Protein AF-A0A1Y2I823-F1 (afdb_monomer_lite)

Sequence (184 aa):
MPPKQPQLGSLAIQAPSLTPKTVHVSPSTCHDISVFKDLMNQYRKLDDTINMRLNRTTAQYRDREREGISGKGDIEEQACAHVWRELVANWSRRKDIVEYCVAVVDQSLDEKRQSLQSAGDDASAQRKAKGILYAEEVKRNQIHNELAVETIIRKRAYEAFRTRCRYFEPPTSDVEARKWWDSV

Organism: Trametes coccinea (strain BRFM310) (NCBI:txid1353009)

Foldseek 3Di:
DDDDDPPPDDPPPPPPPPPPDPDDDDLVCLVPVVNVVVVLVVLLVLLVCLVVQLVVLLVVLVVCVVVVNHDPDDSNQVSLQVSLVVLLVSLVVNVVNLVVSLVSLVVVLVVLVVVLVPDDDPPVVNVVSVVVSVVSVVSSVVSVCVVVVSLVSLVSSVVSSCVSNVPHDHDPVCVSSVVSVVSD

Radius of gyration: 23.6 Å; chains: 1; bounding box: 77×32×65 Å

InterPro domains:
  IPR019171 Intermembrane space protein MIX23 [PF09774] (30-167)
  IPR019171 Intermembrane space protein MIX23 [PTHR31905] (25-171)

pLDDT: mean 85.07, std 13.61, range [40.38, 96.12]

Structure (mmCIF, N/CA/C/O backbone):
data_AF-A0A1Y2I823-F1
#
_entry.id   AF-A0A1Y2I823-F1
#
loop_
_atom_site.group_PDB
_atom_site.id
_atom_site.type_symbol
_atom_site.label_atom_id
_atom_site.label_alt_id
_atom_site.label_comp_id
_atom_site.label_asym_id
_atom_site.label_entity_id
_atom_site.label_seq_id
_atom_site.pdbx_PDB_ins_code
_atom_site.Cartn_x
_atom_site.Cartn_y
_atom_site.Cartn_z
_atom_site.occupancy
_atom_site.B_iso_or_equiv
_atom_site.auth_seq_id
_atom_site.auth_comp_id
_atom_site.auth_asym_id
_atom_site.auth_atom_id
_atom_site.pdbx_PDB_model_num
ATOM 1 N N . MET A 1 1 ? 54.753 13.562 -13.292 1.00 50.88 1 MET A N 1
ATOM 2 C CA . MET A 1 1 ? 53.518 12.939 -12.766 1.00 50.88 1 MET A CA 1
ATOM 3 C C . MET A 1 1 ? 52.425 13.995 -12.780 1.00 50.88 1 MET A C 1
ATOM 5 O O . MET A 1 1 ? 52.683 15.067 -12.247 1.00 50.88 1 MET A O 1
ATOM 9 N N . PRO A 1 2 ? 51.268 13.765 -13.420 1.00 48.72 2 PRO A N 1
ATOM 10 C CA . PRO A 1 2 ? 50.172 14.725 -13.361 1.00 48.72 2 PRO A CA 1
ATOM 11 C C . PRO A 1 2 ? 49.560 14.729 -11.946 1.00 48.72 2 PRO A C 1
ATOM 13 O O . PRO A 1 2 ? 49.496 13.668 -11.315 1.00 48.72 2 PRO A O 1
ATOM 16 N N . PRO A 1 3 ? 49.142 15.891 -11.414 1.00 53.97 3 PRO A N 1
ATOM 17 C CA . PRO A 1 3 ? 48.526 15.967 -10.095 1.00 53.97 3 PRO A CA 1
ATOM 18 C C . PRO A 1 3 ? 47.176 15.242 -10.108 1.00 53.97 3 PRO A C 1
ATOM 20 O O . PRO A 1 3 ? 46.357 15.452 -11.004 1.00 53.97 3 PRO A O 1
ATOM 23 N N . LYS A 1 4 ? 46.947 14.375 -9.112 1.00 61.56 4 LYS A N 1
ATOM 24 C CA . LYS A 1 4 ? 45.650 13.721 -8.889 1.00 61.56 4 LYS A CA 1
ATOM 25 C C . LYS A 1 4 ? 44.599 14.810 -8.675 1.00 61.56 4 LYS A C 1
ATOM 27 O O . LYS A 1 4 ? 44.627 15.493 -7.654 1.00 61.56 4 LYS A O 1
ATOM 32 N N . GLN A 1 5 ? 43.700 14.980 -9.641 1.00 63.12 5 GLN A N 1
ATOM 33 C CA . GLN A 1 5 ? 42.535 15.840 -9.472 1.00 63.12 5 GLN A CA 1
ATOM 34 C C . GLN A 1 5 ? 41.730 15.361 -8.252 1.00 63.12 5 GLN A C 1
ATOM 36 O O . GLN A 1 5 ? 41.577 14.147 -8.070 1.00 63.12 5 GLN A O 1
ATOM 41 N N . PRO A 1 6 ? 41.234 16.275 -7.401 1.00 60.94 6 PRO A N 1
ATOM 42 C CA . PRO A 1 6 ? 40.365 15.893 -6.300 1.00 60.94 6 PRO A CA 1
ATOM 43 C C . PRO A 1 6 ? 39.110 15.232 -6.873 1.00 60.94 6 PRO A C 1
ATOM 45 O O . PRO A 1 6 ? 38.532 15.727 -7.842 1.00 60.94 6 PRO A O 1
ATOM 48 N N . GLN A 1 7 ? 38.691 14.107 -6.288 1.00 57.72 7 GLN A N 1
ATOM 49 C CA . GLN A 1 7 ? 37.405 13.503 -6.620 1.00 57.72 7 GLN A CA 1
ATOM 50 C C . GLN A 1 7 ? 36.291 14.459 -6.182 1.00 57.72 7 GLN A C 1
ATOM 52 O O . GLN A 1 7 ? 35.878 14.480 -5.026 1.00 57.72 7 GLN A O 1
ATOM 57 N N . LEU A 1 8 ? 35.829 15.287 -7.116 1.00 55.78 8 LEU A N 1
ATOM 58 C CA . LEU A 1 8 ? 34.625 16.089 -6.962 1.00 55.78 8 LEU A CA 1
ATOM 59 C C . LEU A 1 8 ? 33.431 15.187 -7.259 1.00 55.78 8 LEU A C 1
ATOM 61 O O . LEU A 1 8 ? 32.969 15.067 -8.389 1.00 55.78 8 LEU A O 1
ATOM 65 N N . GLY A 1 9 ? 32.976 14.510 -6.216 1.00 54.53 9 GLY A N 1
ATOM 66 C CA . GLY A 1 9 ? 31.770 13.705 -6.226 1.00 54.53 9 GLY A CA 1
ATOM 67 C C . GLY A 1 9 ? 31.552 13.151 -4.832 1.00 54.53 9 GLY A C 1
ATOM 68 O O . GLY A 1 9 ? 32.371 12.387 -4.328 1.00 54.53 9 GLY A O 1
ATOM 69 N N . SER A 1 10 ? 30.454 13.531 -4.187 1.00 51.72 10 SER A N 1
ATOM 70 C CA . SER A 1 10 ? 29.940 12.705 -3.107 1.00 51.72 10 SER A CA 1
ATOM 71 C C . SER A 1 10 ? 29.557 11.367 -3.736 1.00 51.72 10 SER A C 1
ATOM 73 O O . SER A 1 10 ? 28.781 11.333 -4.692 1.00 51.72 10 SER A O 1
ATOM 75 N N . LEU A 1 11 ? 30.103 10.259 -3.218 1.00 45.69 11 LEU A N 1
ATOM 76 C CA . LEU A 1 11 ? 29.437 8.958 -3.317 1.00 45.69 11 LEU A CA 1
ATOM 77 C C . LEU A 1 11 ? 27.970 9.249 -3.038 1.00 45.69 11 LEU A C 1
ATOM 79 O O . LEU A 1 11 ? 27.665 9.721 -1.944 1.00 45.69 11 LEU A O 1
ATOM 83 N N . ALA A 1 12 ? 27.095 9.113 -4.032 1.00 41.03 12 ALA A N 1
ATOM 84 C CA . ALA A 1 12 ? 25.700 9.451 -3.845 1.00 41.03 12 ALA A CA 1
ATOM 85 C C . ALA A 1 12 ? 25.176 8.568 -2.707 1.00 41.03 12 ALA A C 1
ATOM 87 O O . ALA A 1 12 ? 24.891 7.385 -2.903 1.00 41.03 12 ALA A O 1
ATOM 88 N N . ILE A 1 13 ? 25.068 9.145 -1.505 1.00 43.34 13 ILE A N 1
ATOM 89 C CA . ILE A 1 13 ? 24.382 8.590 -0.337 1.00 43.34 13 ILE A CA 1
ATOM 90 C C . ILE A 1 13 ? 22.886 8.660 -0.665 1.00 43.34 13 ILE A C 1
ATOM 92 O O . ILE A 1 13 ? 22.111 9.404 -0.081 1.00 43.34 13 ILE A O 1
ATOM 96 N N . GLN A 1 14 ? 22.494 7.973 -1.729 1.00 43.91 14 GLN A N 1
ATOM 97 C CA . GLN A 1 14 ? 21.133 7.867 -2.231 1.00 43.91 14 GLN A CA 1
ATOM 98 C C . GLN A 1 14 ? 20.885 6.455 -2.761 1.00 43.91 14 GLN A C 1
ATOM 100 O O . GLN A 1 14 ? 20.006 6.224 -3.588 1.00 43.91 14 GLN A O 1
ATOM 105 N N . ALA A 1 15 ? 21.625 5.461 -2.277 1.00 40.38 15 ALA A N 1
ATOM 106 C CA . ALA A 1 15 ? 21.03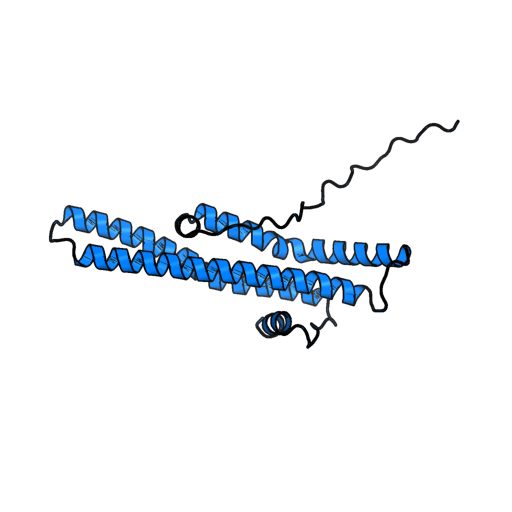8 4.142 -2.159 1.00 40.38 15 ALA A CA 1
ATOM 107 C C . ALA A 1 15 ? 20.171 4.180 -0.893 1.00 40.38 15 ALA A C 1
ATOM 109 O O . ALA A 1 15 ? 20.733 4.240 0.202 1.00 40.38 15 ALA A O 1
ATOM 110 N N . PRO A 1 16 ? 18.824 4.123 -0.976 1.00 48.44 16 PRO A N 1
ATOM 111 C CA . PRO A 1 16 ? 18.134 3.467 0.116 1.00 48.44 16 PRO A CA 1
ATOM 112 C C . PRO A 1 16 ? 18.809 2.101 0.202 1.00 48.44 16 PRO A C 1
ATOM 114 O O . PRO A 1 16 ? 18.895 1.393 -0.804 1.00 48.44 16 PRO A O 1
ATOM 117 N N . SER A 1 17 ? 19.382 1.778 1.357 1.00 44.38 17 SER A N 1
ATOM 118 C CA . SER A 1 17 ? 19.775 0.412 1.670 1.00 44.38 17 SER A CA 1
ATOM 119 C C . SER A 1 17 ? 18.501 -0.427 1.584 1.00 44.38 17 SER A C 1
ATOM 121 O O . SER A 1 17 ? 17.800 -0.602 2.574 1.00 44.38 17 SER A O 1
ATOM 123 N N . LEU A 1 18 ? 18.173 -0.906 0.385 1.00 49.25 18 LEU A N 1
ATOM 124 C CA . LEU A 1 18 ? 17.127 -1.881 0.116 1.00 49.25 18 LEU A CA 1
ATOM 125 C C . LEU A 1 18 ? 17.652 -3.263 0.511 1.00 49.25 18 LEU A C 1
ATOM 127 O O . LEU A 1 18 ? 17.519 -4.215 -0.245 1.00 49.25 18 LEU A O 1
ATOM 131 N N . THR A 1 19 ? 18.294 -3.389 1.675 1.00 46.78 19 THR A N 1
ATOM 132 C CA . THR A 1 19 ? 18.313 -4.693 2.321 1.00 46.78 19 THR A CA 1
ATOM 133 C C . THR A 1 19 ? 16.870 -4.912 2.752 1.00 46.78 19 THR A C 1
ATOM 135 O O . THR A 1 19 ? 16.369 -4.141 3.578 1.00 46.78 19 THR A O 1
ATOM 138 N N . PRO A 1 20 ? 16.138 -5.859 2.136 1.00 56.84 20 PRO A N 1
ATOM 139 C CA . PRO A 1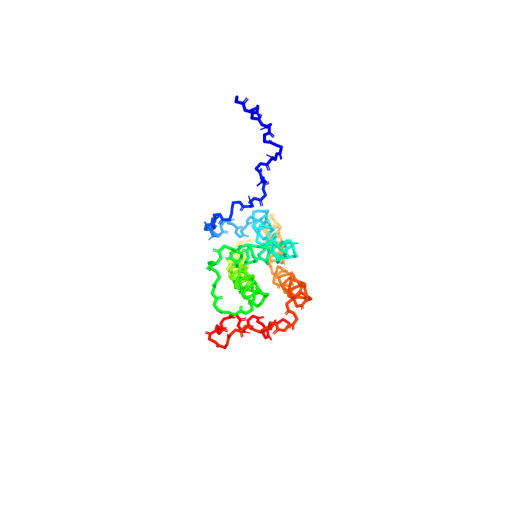 20 ? 14.776 -6.126 2.547 1.00 56.84 20 PRO A CA 1
ATOM 140 C C . PRO A 1 20 ? 14.849 -6.610 3.994 1.00 56.84 20 PRO A C 1
ATOM 142 O O . PRO A 1 20 ? 15.271 -7.729 4.272 1.00 56.84 20 PRO A O 1
ATOM 145 N N . LYS A 1 21 ? 14.511 -5.731 4.938 1.00 63.09 21 LYS A N 1
ATOM 146 C CA . LYS A 1 21 ? 14.344 -6.129 6.328 1.00 63.09 21 LYS A CA 1
ATOM 147 C C . LYS A 1 21 ? 13.026 -6.879 6.390 1.00 63.09 21 LYS A C 1
ATOM 149 O O . LYS A 1 21 ? 11.972 -6.289 6.163 1.00 63.09 21 LYS A O 1
ATOM 154 N N . THR A 1 22 ? 13.088 -8.176 6.660 1.00 69.00 22 THR A N 1
ATOM 155 C CA . THR A 1 22 ? 11.893 -8.946 6.997 1.00 69.00 22 THR A CA 1
ATOM 156 C C . THR A 1 22 ? 11.354 -8.390 8.309 1.00 69.00 22 THR A C 1
ATOM 158 O O . THR A 1 22 ? 11.942 -8.601 9.368 1.00 69.00 22 THR A O 1
ATOM 161 N N . VAL A 1 23 ? 10.278 -7.607 8.234 1.00 74.81 23 VAL A N 1
ATOM 162 C CA . VAL A 1 23 ? 9.586 -7.118 9.426 1.00 74.81 23 VAL A CA 1
ATOM 163 C C . VAL A 1 23 ? 8.623 -8.208 9.872 1.00 74.81 23 VAL A C 1
ATOM 165 O O . VAL A 1 23 ? 7.677 -8.530 9.158 1.00 74.81 23 VAL A O 1
ATOM 168 N N . HIS A 1 24 ? 8.877 -8.784 11.043 1.00 80.94 24 HIS A N 1
ATOM 169 C CA . HIS A 1 24 ? 7.959 -9.728 11.669 1.00 80.94 24 HIS A CA 1
ATOM 170 C C . HIS A 1 24 ? 6.849 -8.947 12.372 1.00 80.94 24 HIS A C 1
ATOM 172 O O . HIS A 1 24 ? 7.116 -8.216 13.325 1.00 80.94 24 HIS A O 1
ATOM 178 N N . VAL A 1 25 ? 5.617 -9.083 11.884 1.00 88.94 25 VAL A N 1
ATOM 179 C CA . VAL A 1 25 ? 4.433 -8.471 12.495 1.00 88.94 25 VAL A CA 1
ATOM 180 C C . VAL A 1 25 ? 3.861 -9.440 13.524 1.00 88.94 25 VAL A C 1
ATOM 182 O O . VAL A 1 25 ? 3.630 -10.608 13.224 1.00 88.94 25 VAL A O 1
ATOM 185 N N . SER A 1 26 ? 3.655 -8.960 14.748 1.00 93.00 26 SER A N 1
ATOM 186 C CA . SER A 1 26 ? 3.054 -9.717 15.849 1.00 93.00 26 SER A CA 1
ATOM 187 C C . SER A 1 26 ? 1.725 -9.078 16.274 1.00 93.00 26 SER A C 1
ATOM 189 O O . SER A 1 26 ? 1.431 -7.946 15.879 1.00 93.00 26 SER A O 1
ATOM 191 N N . PRO A 1 27 ? 0.908 -9.743 17.115 1.00 93.69 27 PRO A N 1
ATOM 192 C CA . PRO A 1 27 ? -0.309 -9.124 17.642 1.00 93.69 27 PRO A CA 1
ATOM 193 C C . PRO A 1 27 ? -0.047 -7.802 18.380 1.00 93.69 27 PRO A C 1
ATOM 195 O O . PRO A 1 27 ? -0.832 -6.861 18.272 1.00 93.69 27 PRO A O 1
ATOM 198 N N . SER A 1 28 ? 1.091 -7.680 19.077 1.00 93.19 28 SER A N 1
ATOM 199 C CA . SER A 1 28 ? 1.459 -6.434 19.759 1.00 93.19 28 SER A CA 1
ATOM 200 C C . SER A 1 28 ? 1.692 -5.278 18.785 1.00 93.19 28 SER A C 1
ATOM 202 O O . SER A 1 28 ? 1.314 -4.152 19.098 1.00 93.19 28 SER A O 1
ATOM 204 N N . THR A 1 29 ? 2.224 -5.548 17.587 1.00 92.69 29 THR A N 1
ATOM 205 C CA . THR A 1 29 ? 2.354 -4.548 16.516 1.00 92.69 29 THR A CA 1
ATOM 206 C C . THR A 1 29 ? 0.996 -3.998 16.082 1.00 92.69 29 THR A C 1
ATOM 208 O O . THR A 1 29 ? 0.879 -2.804 15.843 1.00 92.69 29 THR A O 1
ATOM 211 N N . CYS A 1 30 ? -0.033 -4.842 16.002 1.00 93.88 30 CYS A N 1
ATOM 212 C CA . CYS A 1 30 ? -1.369 -4.423 15.573 1.00 93.88 30 CYS A CA 1
ATOM 213 C C . CYS A 1 30 ? -2.123 -3.640 16.661 1.00 93.88 30 CYS A C 1
ATOM 215 O O . CYS A 1 30 ? -2.935 -2.772 16.352 1.00 93.88 30 CYS A O 1
ATOM 217 N N . HIS A 1 31 ? -1.845 -3.909 17.940 1.00 93.44 31 HIS A N 1
ATOM 218 C CA . HIS A 1 31 ? -2.434 -3.157 19.054 1.00 93.44 31 HIS A CA 1
ATOM 219 C C . HIS A 1 31 ? -1.786 -1.788 19.288 1.00 93.44 31 HIS A C 1
ATOM 221 O O . HIS A 1 31 ? -2.437 -0.889 19.836 1.00 93.44 31 HIS A O 1
ATOM 227 N N . ASP A 1 32 ? -0.528 -1.625 18.876 1.00 94.62 32 ASP A N 1
ATOM 228 C CA . ASP A 1 32 ? 0.173 -0.348 18.879 1.00 94.62 32 ASP A CA 1
ATOM 229 C C . ASP A 1 32 ? -0.030 0.380 17.542 1.00 94.62 32 ASP A C 1
ATOM 231 O O . ASP A 1 32 ? 0.688 0.177 16.562 1.00 94.62 32 ASP A O 1
ATOM 235 N N . ILE A 1 33 ? -1.024 1.271 17.512 1.00 93.12 33 ILE A N 1
ATOM 236 C CA . ILE A 1 33 ? -1.359 2.059 16.316 1.00 93.12 33 ILE A CA 1
ATOM 237 C C . ILE A 1 33 ? -0.174 2.874 15.807 1.00 93.12 33 ILE A C 1
ATOM 239 O O . ILE A 1 33 ? -0.053 3.064 14.597 1.00 93.12 33 ILE A O 1
ATOM 243 N N . SER A 1 34 ? 0.662 3.404 16.699 1.00 94.19 34 SER A N 1
ATOM 244 C CA . SER A 1 34 ? 1.788 4.245 16.295 1.00 94.19 34 SER A CA 1
ATOM 245 C C . SER A 1 34 ? 2.789 3.410 15.507 1.00 94.19 34 SER A C 1
ATOM 247 O O . SER A 1 34 ? 3.147 3.774 14.389 1.00 94.19 34 SER A O 1
ATOM 249 N N . VAL A 1 35 ? 3.135 2.230 16.030 1.00 93.44 35 VAL A N 1
ATOM 250 C CA . VAL A 1 35 ? 4.033 1.288 15.351 1.00 93.44 35 VAL A CA 1
ATOM 251 C C . VAL A 1 35 ? 3.422 0.787 14.041 1.00 93.44 35 VAL A C 1
ATOM 253 O O . VAL A 1 35 ? 4.111 0.754 13.021 1.00 93.44 35 VAL A O 1
ATOM 256 N N . PHE A 1 36 ? 2.131 0.445 14.029 1.00 94.06 36 PHE A N 1
ATOM 257 C CA . PHE A 1 36 ? 1.431 0.045 12.807 1.00 94.06 36 PHE A CA 1
ATOM 258 C C . PHE A 1 36 ? 1.479 1.141 11.731 1.00 94.06 36 PHE A C 1
ATOM 260 O O . PHE A 1 36 ? 1.828 0.870 10.581 1.00 94.06 36 PHE A O 1
ATOM 267 N N . LYS A 1 37 ? 1.190 2.398 12.091 1.00 94.31 37 LYS A N 1
ATOM 268 C CA . LYS A 1 37 ? 1.238 3.532 11.155 1.00 94.31 37 LYS A CA 1
ATOM 269 C C . LYS A 1 37 ? 2.647 3.799 10.646 1.00 94.31 37 LYS A C 1
ATOM 271 O O . LYS A 1 37 ? 2.815 4.049 9.453 1.00 94.31 37 LYS A O 1
ATOM 276 N N . ASP A 1 38 ? 3.653 3.713 11.509 1.00 93.19 38 ASP A N 1
ATOM 277 C CA . ASP A 1 38 ? 5.053 3.854 11.108 1.00 93.19 38 ASP A CA 1
ATOM 278 C C . ASP A 1 38 ? 5.467 2.758 10.127 1.00 93.19 38 ASP A C 1
ATOM 280 O O . ASP A 1 38 ? 6.152 3.036 9.139 1.00 93.19 38 ASP A O 1
ATOM 284 N N . LEU A 1 39 ? 4.999 1.527 10.349 1.00 91.94 39 LEU A N 1
ATOM 285 C CA . LEU A 1 39 ? 5.205 0.421 9.427 1.00 91.94 39 LEU A CA 1
ATOM 286 C C . LEU A 1 39 ? 4.542 0.700 8.072 1.00 91.94 39 LEU A C 1
ATOM 288 O O . LEU A 1 39 ? 5.220 0.646 7.047 1.00 91.94 39 LEU A O 1
ATOM 292 N N . MET A 1 40 ? 3.260 1.077 8.050 1.00 93.56 40 MET A N 1
ATOM 293 C CA . MET A 1 40 ? 2.552 1.415 6.806 1.00 93.56 40 MET A CA 1
ATOM 294 C C . MET A 1 40 ? 3.244 2.557 6.055 1.00 93.56 40 MET A C 1
ATOM 296 O O . MET A 1 40 ? 3.444 2.475 4.844 1.00 93.56 40 MET A O 1
ATOM 300 N N . ASN A 1 41 ? 3.708 3.585 6.768 1.00 92.06 41 ASN A N 1
ATOM 301 C CA . ASN A 1 41 ? 4.472 4.685 6.185 1.00 92.06 41 ASN A CA 1
ATOM 302 C C . ASN A 1 41 ? 5.783 4.216 5.541 1.00 92.06 41 ASN A C 1
A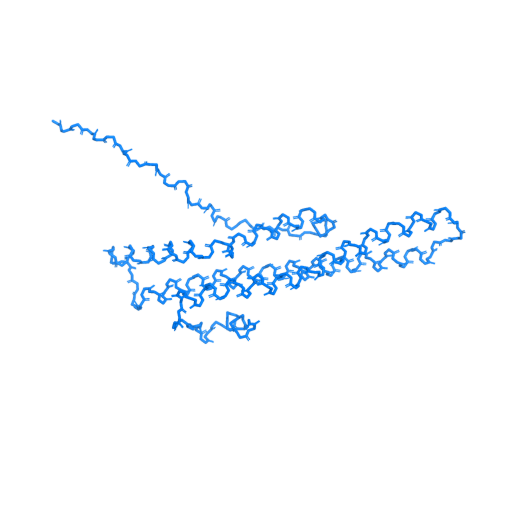TOM 304 O O . ASN A 1 41 ? 6.153 4.722 4.484 1.00 92.06 41 ASN A O 1
ATOM 308 N N . GLN A 1 42 ? 6.483 3.239 6.122 1.00 90.12 42 GLN A N 1
ATOM 309 C CA . GLN A 1 42 ? 7.691 2.675 5.510 1.00 90.12 42 GLN A CA 1
ATOM 310 C C . GLN A 1 42 ? 7.386 1.938 4.203 1.00 90.12 42 GLN A C 1
ATOM 312 O O . GLN A 1 42 ? 8.103 2.150 3.225 1.00 90.12 42 GLN A O 1
ATOM 317 N N . TYR A 1 43 ? 6.314 1.142 4.157 1.00 90.50 43 TYR A N 1
ATOM 318 C CA . TYR A 1 43 ? 5.883 0.459 2.931 1.00 90.50 43 TYR A CA 1
ATOM 319 C C . TYR A 1 43 ? 5.421 1.449 1.847 1.00 90.50 43 TYR A C 1
ATOM 321 O O . TYR A 1 43 ? 5.725 1.265 0.668 1.00 90.50 43 TYR A O 1
ATOM 329 N N . ARG A 1 44 ? 4.751 2.545 2.233 1.00 92.12 44 ARG A N 1
ATOM 330 C CA . ARG A 1 44 ? 4.291 3.605 1.311 1.00 92.12 44 ARG A CA 1
ATOM 331 C C . ARG A 1 44 ? 5.420 4.404 0.667 1.00 92.12 44 ARG A C 1
ATOM 333 O O . ARG A 1 44 ? 5.238 4.905 -0.437 1.00 92.12 44 ARG A O 1
ATOM 340 N N . LYS A 1 45 ? 6.613 4.467 1.276 1.00 89.88 45 LYS A N 1
ATOM 341 C CA . LYS A 1 45 ? 7.767 5.162 0.671 1.00 89.88 45 LYS A CA 1
ATOM 342 C C . LYS A 1 45 ? 8.106 4.637 -0.725 1.00 89.88 45 LYS A C 1
ATOM 344 O O . LYS A 1 45 ? 8.603 5.403 -1.548 1.00 89.88 45 LYS A O 1
ATOM 349 N N . LEU A 1 46 ? 7.865 3.352 -1.002 1.00 87.81 46 LEU A N 1
ATOM 350 C CA . LEU A 1 46 ? 8.087 2.787 -2.337 1.00 87.81 46 LEU A CA 1
ATOM 351 C C . LEU A 1 46 ? 7.116 3.359 -3.377 1.00 87.81 46 LEU A C 1
ATOM 353 O O . LEU A 1 46 ? 7.543 3.650 -4.492 1.00 87.81 46 LEU A O 1
ATOM 357 N N . ASP A 1 47 ? 5.863 3.595 -2.991 1.00 92.19 47 ASP A N 1
ATOM 358 C CA . ASP A 1 47 ? 4.853 4.232 -3.839 1.00 92.19 47 ASP A CA 1
ATOM 359 C C . ASP A 1 47 ? 5.125 5.733 -4.002 1.00 92.19 47 ASP A C 1
ATOM 361 O O . ASP A 1 47 ? 5.145 6.247 -5.119 1.00 92.19 47 ASP A O 1
ATOM 365 N N . ASP A 1 48 ? 5.419 6.441 -2.906 1.00 91.81 48 ASP A N 1
ATOM 366 C CA . ASP A 1 48 ? 5.684 7.888 -2.926 1.00 91.81 48 ASP A CA 1
ATOM 367 C C . ASP A 1 48 ? 6.906 8.246 -3.784 1.00 91.81 48 ASP A C 1
ATOM 369 O O . ASP A 1 48 ? 6.974 9.317 -4.390 1.00 91.81 48 ASP A O 1
ATOM 373 N N . THR A 1 49 ? 7.880 7.335 -3.862 1.00 92.88 49 THR A N 1
ATOM 374 C CA . THR A 1 49 ? 9.105 7.520 -4.648 1.00 92.88 49 THR A CA 1
ATOM 375 C C . THR A 1 49 ? 9.039 6.890 -6.037 1.00 92.88 49 THR A C 1
ATOM 377 O O . THR A 1 49 ? 10.061 6.843 -6.723 1.00 92.88 49 THR A O 1
ATOM 380 N N . ILE A 1 50 ? 7.864 6.454 -6.506 1.00 93.56 50 ILE A N 1
ATOM 381 C CA . ILE A 1 50 ? 7.725 5.707 -7.764 1.00 93.56 50 ILE A CA 1
ATOM 382 C C . ILE A 1 50 ? 8.374 6.401 -8.969 1.00 93.56 50 ILE A C 1
ATOM 384 O O . ILE A 1 50 ? 9.123 5.766 -9.706 1.00 93.56 50 ILE A O 1
ATOM 388 N N . ASN A 1 51 ? 8.182 7.713 -9.139 1.00 93.44 51 ASN A N 1
ATOM 389 C CA . ASN A 1 51 ? 8.770 8.464 -10.255 1.00 93.44 51 ASN A CA 1
ATOM 390 C C . ASN A 1 51 ? 10.304 8.471 -10.202 1.00 93.44 51 ASN A C 1
ATOM 392 O O . ASN A 1 51 ? 10.977 8.248 -11.208 1.00 93.44 51 ASN A O 1
ATOM 396 N N . MET A 1 52 ? 10.865 8.691 -9.010 1.00 92.00 52 MET A N 1
ATOM 397 C CA . MET A 1 52 ? 12.309 8.624 -8.778 1.00 92.00 52 MET A CA 1
ATOM 398 C C . MET A 1 52 ? 12.846 7.220 -9.068 1.00 92.00 52 MET A C 1
ATOM 400 O O . MET A 1 52 ? 13.890 7.082 -9.705 1.00 92.00 52 MET A O 1
ATOM 404 N N . ARG A 1 53 ? 12.126 6.178 -8.632 1.00 91.38 53 ARG A N 1
ATOM 405 C CA . ARG A 1 53 ? 12.512 4.780 -8.856 1.00 91.38 53 ARG A CA 1
ATOM 406 C C . ARG A 1 53 ? 12.463 4.418 -10.333 1.00 91.38 53 ARG A C 1
ATOM 408 O O . ARG A 1 53 ? 13.448 3.893 -10.824 1.00 91.38 53 ARG A O 1
ATOM 415 N N . LEU A 1 54 ? 11.401 4.776 -11.052 1.00 92.25 54 LEU A N 1
ATOM 416 C CA . LEU A 1 54 ? 11.302 4.578 -12.500 1.00 92.25 54 LEU A CA 1
ATOM 417 C C . LEU A 1 54 ? 12.477 5.231 -13.231 1.00 92.25 54 LEU A C 1
ATOM 419 O O . LEU A 1 54 ? 13.190 4.554 -13.963 1.00 92.25 54 LEU A O 1
ATOM 423 N N . ASN A 1 55 ? 12.747 6.512 -12.965 1.00 92.19 55 ASN A N 1
ATOM 424 C CA . ASN A 1 55 ? 13.867 7.222 -13.588 1.00 92.19 55 ASN A CA 1
ATOM 425 C C . ASN A 1 55 ? 15.215 6.554 -13.288 1.00 92.19 55 ASN A C 1
ATOM 427 O O . ASN A 1 55 ? 16.033 6.367 -14.191 1.00 92.19 55 ASN A O 1
ATOM 431 N N . ARG A 1 56 ? 15.434 6.158 -12.031 1.00 91.81 56 ARG A N 1
ATOM 432 C CA . ARG A 1 56 ? 16.655 5.469 -11.608 1.00 91.81 56 ARG A CA 1
ATOM 433 C C . ARG A 1 56 ? 16.798 4.104 -12.271 1.00 91.81 56 ARG A C 1
ATOM 435 O O . ARG A 1 56 ? 17.871 3.796 -12.776 1.00 91.81 56 ARG A O 1
ATOM 442 N N . THR A 1 57 ? 15.752 3.287 -12.258 1.00 91.81 57 THR A N 1
ATOM 443 C CA . THR A 1 57 ? 15.777 1.945 -12.840 1.00 91.81 57 THR A CA 1
ATOM 444 C C . THR A 1 57 ? 16.017 2.034 -14.342 1.00 91.81 57 THR A C 1
ATOM 446 O O . THR A 1 57 ? 16.896 1.347 -14.848 1.00 91.81 57 THR A O 1
ATOM 449 N N . THR A 1 58 ? 15.348 2.943 -15.055 1.00 91.50 58 THR A N 1
ATOM 450 C CA . THR A 1 58 ? 15.616 3.172 -16.481 1.00 91.50 58 THR A CA 1
ATOM 451 C C . THR A 1 58 ? 17.068 3.585 -16.737 1.00 91.50 58 THR A C 1
ATOM 453 O O . THR A 1 58 ? 17.686 3.051 -17.654 1.00 91.50 58 THR A O 1
ATOM 456 N N . ALA A 1 59 ? 17.647 4.481 -15.928 1.00 90.88 59 ALA A N 1
ATOM 457 C CA . ALA A 1 59 ? 19.061 4.845 -16.055 1.00 90.88 59 ALA A CA 1
ATOM 458 C C . ALA A 1 59 ? 19.987 3.633 -15.848 1.00 90.88 59 ALA A C 1
ATOM 460 O O . ALA A 1 59 ? 20.871 3.396 -16.662 1.00 90.88 59 ALA A O 1
ATOM 461 N N . GLN A 1 60 ? 19.718 2.805 -14.834 1.00 90.75 60 GLN A N 1
ATOM 462 C CA . GLN A 1 60 ? 20.497 1.593 -14.562 1.00 90.75 60 GLN A CA 1
ATOM 463 C C . GLN A 1 60 ? 20.463 0.587 -15.718 1.00 90.75 60 GLN A C 1
ATOM 465 O O . GLN A 1 60 ? 21.496 0.006 -16.044 1.00 90.75 60 GLN A O 1
ATOM 470 N N . TYR A 1 61 ? 19.303 0.361 -16.344 1.00 89.19 61 TYR A N 1
ATOM 471 C CA . TYR A 1 61 ? 19.227 -0.537 -17.502 1.00 89.19 61 TYR A CA 1
ATOM 472 C C . TYR A 1 61 ? 19.924 0.052 -18.738 1.00 89.19 61 TYR A C 1
ATOM 474 O O . TYR A 1 61 ? 20.590 -0.689 -19.457 1.00 89.19 61 TYR A O 1
ATOM 482 N N . ARG A 1 62 ? 19.859 1.374 -18.945 1.00 88.38 62 ARG A N 1
ATOM 483 C CA . ARG A 1 62 ? 20.617 2.056 -20.010 1.00 88.38 62 ARG A CA 1
ATOM 484 C C . ARG A 1 62 ? 22.127 1.953 -19.804 1.00 88.38 62 ARG A C 1
ATOM 486 O O . ARG A 1 62 ? 22.858 1.760 -20.766 1.00 88.38 62 ARG A O 1
ATOM 493 N N . ASP A 1 63 ? 22.610 2.062 -18.572 1.00 88.94 63 ASP A N 1
ATOM 494 C CA . ASP A 1 63 ? 24.043 1.924 -18.290 1.00 88.94 63 ASP A CA 1
ATOM 495 C C . ASP A 1 63 ? 24.522 0.485 -18.536 1.00 88.94 63 ASP A C 1
ATOM 497 O O . ASP A 1 63 ? 25.540 0.284 -19.195 1.00 88.94 63 ASP A O 1
ATOM 501 N N . ARG A 1 64 ? 23.729 -0.522 -18.140 1.00 87.44 64 ARG A N 1
ATOM 502 C CA . ARG A 1 64 ? 24.010 -1.937 -18.457 1.00 87.44 64 ARG A CA 1
ATOM 503 C C . ARG A 1 64 ? 24.045 -2.222 -19.957 1.00 87.44 64 ARG A C 1
ATOM 505 O O . ARG A 1 64 ? 24.821 -3.069 -20.394 1.00 87.44 64 ARG A O 1
ATOM 512 N N . GLU A 1 65 ? 23.209 -1.548 -20.745 1.00 86.56 65 GLU A N 1
ATOM 513 C CA . GLU A 1 65 ? 23.261 -1.636 -22.208 1.00 86.56 65 GLU A CA 1
ATOM 514 C C . GLU A 1 65 ? 24.582 -1.100 -22.755 1.00 86.56 65 GLU A C 1
ATOM 516 O O . GLU A 1 65 ? 25.221 -1.780 -23.556 1.00 86.56 65 GLU A O 1
ATOM 521 N N . ARG A 1 66 ? 25.039 0.068 -22.284 1.00 86.81 66 ARG A N 1
ATOM 522 C CA . ARG A 1 66 ? 26.333 0.637 -22.702 1.00 86.81 66 ARG A CA 1
ATOM 523 C C . ARG A 1 66 ? 27.508 -0.276 -22.359 1.00 86.81 66 ARG A C 1
ATOM 525 O O . ARG A 1 66 ? 28.476 -0.325 -23.111 1.00 86.81 66 ARG A O 1
ATOM 532 N N . GLU A 1 67 ? 27.420 -0.992 -21.243 1.00 88.25 67 GLU A N 1
ATOM 533 C CA . GLU A 1 67 ? 28.416 -1.979 -20.812 1.00 88.25 67 GLU A CA 1
ATOM 534 C C . GLU A 1 67 ? 28.326 -3.309 -21.586 1.00 88.25 67 GLU A C 1
ATOM 536 O O . GLU A 1 67 ? 29.168 -4.186 -21.401 1.00 88.25 67 GLU A O 1
ATOM 541 N N . GLY A 1 68 ? 27.324 -3.483 -22.457 1.00 81.75 68 GLY A N 1
ATOM 542 C CA . GLY A 1 68 ? 27.110 -4.715 -23.222 1.00 81.75 68 GLY A CA 1
ATOM 543 C C . GLY A 1 68 ? 26.564 -5.881 -22.389 1.00 81.75 68 GLY A C 1
ATOM 544 O O . GLY A 1 68 ? 26.609 -7.024 -22.835 1.00 81.75 68 GLY A O 1
ATOM 545 N N . ILE A 1 69 ? 26.045 -5.606 -21.187 1.00 77.81 69 ILE A N 1
ATOM 546 C CA . ILE A 1 69 ? 25.521 -6.599 -20.228 1.00 77.81 69 ILE A CA 1
ATOM 547 C C . ILE A 1 69 ? 23.983 -6.732 -20.352 1.00 77.81 69 ILE A C 1
ATOM 549 O O . ILE A 1 69 ? 23.348 -7.521 -19.653 1.00 77.81 69 ILE A O 1
ATOM 553 N N . SER A 1 70 ? 23.350 -5.971 -21.252 1.00 74.12 70 SER A N 1
ATOM 554 C CA . SER A 1 70 ? 21.899 -6.027 -21.473 1.00 74.12 70 SER A CA 1
ATOM 555 C C . SER A 1 70 ? 21.450 -7.328 -22.150 1.00 74.12 70 SER A C 1
ATOM 557 O O . SER A 1 70 ? 22.078 -7.817 -23.088 1.00 74.12 70 SER A O 1
ATOM 559 N N . GLY A 1 71 ? 20.304 -7.858 -21.711 1.00 69.56 71 GLY A N 1
ATOM 560 C CA . GLY A 1 71 ? 19.584 -8.913 -22.426 1.00 69.56 71 GLY A CA 1
ATOM 561 C C . GLY A 1 71 ? 18.933 -8.401 -23.720 1.00 69.56 71 GLY A C 1
ATOM 562 O O . GLY A 1 71 ? 18.877 -7.196 -23.970 1.00 69.56 71 GLY A O 1
ATOM 563 N N . LYS A 1 72 ? 18.416 -9.321 -24.547 1.00 70.88 72 LYS A N 1
ATOM 564 C CA . LYS A 1 72 ? 17.607 -8.974 -25.730 1.00 70.88 72 LYS A CA 1
ATOM 565 C C . LYS A 1 72 ? 16.254 -8.395 -25.292 1.00 70.88 72 LYS A C 1
ATOM 567 O O . LYS A 1 72 ? 15.548 -9.055 -24.536 1.00 70.88 72 LYS A O 1
ATOM 572 N N . GLY A 1 73 ? 15.873 -7.229 -25.815 1.00 73.88 73 GLY A N 1
ATOM 573 C CA . GLY A 1 73 ? 14.551 -6.620 -25.608 1.00 73.88 73 GLY A CA 1
ATOM 574 C C . GLY A 1 73 ? 14.618 -5.107 -25.406 1.00 73.88 73 GLY A C 1
ATOM 575 O O . GLY A 1 73 ? 15.707 -4.556 -25.261 1.00 73.88 73 GLY A O 1
ATOM 576 N N . ASP A 1 74 ? 13.460 -4.445 -25.377 1.00 86.19 74 ASP A N 1
ATOM 577 C CA . ASP A 1 74 ? 13.375 -3.013 -25.081 1.00 86.19 74 ASP A CA 1
ATOM 578 C C . ASP A 1 74 ? 13.765 -2.725 -23.620 1.00 86.19 74 ASP A C 1
ATOM 580 O O . ASP A 1 74 ? 13.360 -3.416 -22.682 1.00 86.19 74 ASP A O 1
ATOM 584 N N . ILE A 1 75 ? 14.588 -1.700 -23.423 1.00 87.31 75 ILE A N 1
ATOM 585 C CA . ILE A 1 75 ? 15.105 -1.296 -22.112 1.00 87.31 75 ILE A CA 1
ATOM 586 C C . ILE A 1 75 ? 14.023 -0.655 -21.268 1.00 87.31 75 ILE A C 1
ATOM 588 O O . ILE A 1 75 ? 13.998 -0.840 -20.047 1.00 87.31 75 ILE A O 1
ATOM 592 N N . GLU A 1 76 ? 13.146 0.119 -21.904 1.00 87.88 76 GLU A N 1
ATOM 593 C CA . GLU A 1 76 ? 12.058 0.771 -21.191 1.00 87.88 76 GLU A CA 1
ATOM 594 C C . GLU A 1 76 ? 11.084 -0.286 -20.668 1.00 87.88 76 GLU A C 1
ATOM 596 O O . GLU A 1 76 ? 10.753 -0.271 -19.481 1.00 87.88 76 GLU A O 1
ATOM 601 N N . GLU A 1 77 ? 10.749 -1.282 -21.489 1.00 89.31 77 GLU A N 1
ATOM 602 C CA . GLU A 1 77 ? 9.964 -2.446 -21.079 1.00 89.31 77 GLU A CA 1
ATOM 603 C C . GLU A 1 77 ? 10.615 -3.244 -19.932 1.00 89.31 77 GLU A C 1
ATOM 605 O O . GLU A 1 77 ? 9.951 -3.533 -18.933 1.00 89.31 77 GLU A O 1
ATOM 610 N N . GLN A 1 78 ? 11.922 -3.533 -19.996 1.00 89.31 78 GLN A N 1
ATOM 611 C CA . GLN A 1 78 ? 12.642 -4.230 -18.916 1.00 89.31 78 GLN A CA 1
ATOM 612 C C . GLN A 1 78 ? 12.640 -3.440 -17.596 1.00 89.31 78 GLN A C 1
ATOM 614 O O . GLN A 1 78 ? 12.443 -4.010 -16.515 1.00 89.31 78 GLN A O 1
ATOM 619 N N . ALA A 1 79 ? 12.834 -2.121 -17.666 1.00 91.50 79 ALA A N 1
ATOM 620 C CA . ALA A 1 79 ? 12.794 -1.250 -16.496 1.00 91.50 79 ALA A CA 1
ATOM 621 C C . ALA A 1 79 ? 11.386 -1.195 -15.882 1.00 91.50 79 ALA A C 1
ATOM 623 O O . ALA A 1 79 ? 11.240 -1.328 -14.664 1.00 91.50 79 ALA A O 1
ATOM 624 N N . CYS A 1 80 ? 10.353 -1.065 -16.718 1.00 93.62 80 CYS A N 1
ATOM 625 C CA . CYS A 1 80 ? 8.954 -1.097 -16.297 1.00 93.62 80 CYS A CA 1
ATOM 626 C C . CYS A 1 80 ? 8.589 -2.440 -15.653 1.00 93.62 80 CYS A C 1
ATOM 628 O O . CYS A 1 80 ? 8.027 -2.449 -14.559 1.00 93.62 80 CYS A O 1
ATOM 630 N N . ALA A 1 81 ? 8.993 -3.565 -16.250 1.00 92.00 81 ALA A N 1
ATOM 631 C CA . ALA A 1 81 ? 8.779 -4.903 -15.699 1.00 92.00 81 ALA A CA 1
ATOM 632 C C . ALA A 1 81 ? 9.441 -5.088 -14.326 1.00 92.00 81 ALA A C 1
ATOM 634 O O . ALA A 1 81 ? 8.886 -5.728 -13.430 1.00 92.00 81 ALA A O 1
ATOM 635 N N . HIS A 1 82 ? 10.642 -4.536 -14.140 1.00 91.31 82 HIS A N 1
ATOM 636 C CA . HIS A 1 82 ? 11.329 -4.577 -12.855 1.00 91.31 82 HIS A CA 1
ATOM 637 C C . HIS A 1 82 ? 10.571 -3.793 -11.781 1.00 91.31 82 HIS A C 1
ATOM 639 O O . HIS A 1 82 ? 10.280 -4.341 -10.720 1.00 91.31 82 HIS A O 1
ATOM 645 N N . VAL A 1 83 ? 10.228 -2.532 -12.058 1.00 92.69 83 VAL A N 1
ATOM 646 C CA . VAL A 1 83 ? 9.507 -1.690 -11.093 1.00 92.69 83 VAL A CA 1
ATOM 647 C C . VAL A 1 83 ? 8.115 -2.251 -10.801 1.00 92.69 83 VAL A C 1
ATOM 649 O O . VAL A 1 83 ? 7.697 -2.243 -9.647 1.00 92.69 83 VAL A O 1
ATOM 652 N N . TRP A 1 84 ? 7.425 -2.797 -11.806 1.00 93.19 84 TRP A N 1
ATOM 653 C CA . TRP A 1 84 ? 6.114 -3.421 -11.631 1.00 93.19 84 TRP A CA 1
ATOM 654 C C . TRP A 1 84 ? 6.151 -4.580 -10.632 1.00 93.19 84 TRP A C 1
ATOM 656 O O . TRP A 1 84 ? 5.356 -4.610 -9.695 1.00 93.19 84 TRP A O 1
ATOM 666 N N . ARG A 1 85 ? 7.122 -5.492 -10.767 1.00 90.94 85 ARG A N 1
ATOM 667 C CA . ARG A 1 85 ? 7.297 -6.603 -9.817 1.00 90.94 85 ARG A CA 1
ATOM 668 C C . ARG A 1 85 ? 7.554 -6.114 -8.395 1.00 90.94 85 ARG A C 1
ATOM 670 O O . ARG A 1 85 ? 7.036 -6.694 -7.446 1.00 90.94 85 ARG A O 1
ATOM 677 N N . GLU A 1 86 ? 8.333 -5.047 -8.234 1.00 90.62 86 GLU A N 1
ATOM 678 C CA . GLU A 1 86 ? 8.586 -4.470 -6.911 1.00 90.62 86 GLU A CA 1
ATOM 679 C C . GLU A 1 86 ? 7.335 -3.835 -6.299 1.00 90.62 86 GLU A C 1
ATOM 681 O O . GLU A 1 86 ? 7.108 -3.995 -5.101 1.00 90.62 86 GLU A O 1
ATOM 686 N N . LEU A 1 87 ? 6.516 -3.147 -7.102 1.00 92.12 87 LEU A N 1
ATOM 687 C CA . LEU A 1 87 ? 5.242 -2.582 -6.651 1.00 92.12 87 LEU A CA 1
ATOM 688 C C . LEU A 1 87 ? 4.281 -3.683 -6.209 1.00 92.12 87 LEU A C 1
ATOM 690 O O . LEU A 1 87 ? 3.792 -3.643 -5.086 1.00 92.12 87 LEU A O 1
ATOM 694 N N . VAL A 1 88 ? 4.081 -4.701 -7.047 1.00 92.25 88 VAL A N 1
ATOM 695 C CA . VAL A 1 88 ? 3.210 -5.844 -6.748 1.00 92.25 88 VAL A CA 1
ATOM 696 C C . VAL A 1 88 ? 3.640 -6.554 -5.466 1.00 92.25 88 VAL A C 1
ATOM 698 O O . VAL A 1 88 ? 2.823 -6.759 -4.570 1.00 92.25 88 VAL A O 1
ATOM 701 N N . ALA A 1 89 ? 4.933 -6.859 -5.329 1.00 89.44 89 ALA A N 1
ATOM 702 C CA . ALA A 1 89 ? 5.455 -7.499 -4.126 1.00 89.44 89 ALA A CA 1
ATOM 703 C C . ALA A 1 89 ? 5.258 -6.628 -2.872 1.00 89.44 89 ALA A C 1
ATOM 705 O O . ALA A 1 89 ? 4.998 -7.152 -1.788 1.00 89.44 89 ALA A O 1
ATOM 706 N N . ASN A 1 90 ? 5.376 -5.303 -3.002 1.00 91.00 90 ASN A N 1
ATOM 707 C CA . ASN A 1 90 ? 5.141 -4.361 -1.910 1.00 91.00 90 ASN A CA 1
ATOM 708 C C . ASN A 1 90 ? 3.658 -4.294 -1.516 1.00 91.00 90 ASN A C 1
ATOM 710 O O . ASN A 1 90 ? 3.337 -4.354 -0.329 1.00 91.00 90 ASN A O 1
ATOM 714 N N . TRP A 1 91 ? 2.763 -4.206 -2.501 1.00 92.56 91 TRP A N 1
ATOM 715 C CA . TRP A 1 91 ? 1.316 -4.153 -2.293 1.00 92.56 91 TRP A CA 1
ATOM 716 C C . TRP A 1 91 ? 0.786 -5.440 -1.670 1.00 92.56 91 TRP A C 1
ATOM 718 O O . TRP A 1 91 ? -0.000 -5.359 -0.730 1.00 92.56 91 TRP A O 1
ATOM 728 N N . SER A 1 92 ? 1.266 -6.611 -2.109 1.00 90.06 92 SER A N 1
ATOM 729 C CA . SER A 1 92 ? 0.894 -7.883 -1.478 1.00 90.06 92 SER A CA 1
ATOM 730 C C . SER A 1 92 ? 1.298 -7.913 -0.011 1.00 90.06 92 SER A C 1
ATOM 732 O O . SER A 1 92 ? 0.449 -8.113 0.849 1.00 90.06 92 SER A O 1
ATOM 734 N N . ARG A 1 93 ? 2.565 -7.609 0.301 1.00 90.44 93 ARG A N 1
ATOM 735 C CA . ARG A 1 93 ? 3.045 -7.603 1.694 1.00 90.44 93 ARG A CA 1
ATOM 736 C C . ARG A 1 93 ? 2.260 -6.635 2.568 1.00 90.44 93 ARG A C 1
ATOM 738 O O . ARG A 1 93 ? 1.938 -6.956 3.705 1.00 90.44 93 ARG A O 1
ATOM 745 N N . ARG A 1 94 ? 1.971 -5.438 2.057 1.00 91.44 94 ARG A N 1
ATOM 746 C CA . ARG A 1 94 ? 1.212 -4.436 2.804 1.00 91.44 94 ARG A CA 1
ATOM 747 C C . ARG A 1 94 ? -0.226 -4.894 3.035 1.00 91.44 94 ARG A C 1
ATOM 749 O O . ARG A 1 94 ? -0.694 -4.798 4.164 1.00 91.44 94 ARG A O 1
ATOM 756 N N . LYS A 1 95 ? -0.885 -5.451 2.015 1.00 92.19 95 LYS A N 1
ATOM 757 C CA . LYS A 1 95 ? -2.222 -6.039 2.138 1.00 92.19 95 LYS A CA 1
ATOM 758 C C . LYS A 1 95 ? -2.253 -7.141 3.199 1.00 92.19 95 LYS A C 1
ATOM 760 O O . LYS A 1 95 ? -3.089 -7.066 4.093 1.00 92.19 95 LYS A O 1
ATOM 765 N N . ASP A 1 96 ? -1.306 -8.078 3.159 1.00 92.12 96 ASP A N 1
ATOM 766 C CA . ASP A 1 96 ? -1.219 -9.177 4.128 1.00 92.12 96 ASP A CA 1
ATOM 767 C C . ASP A 1 96 ? -1.089 -8.651 5.569 1.00 92.12 96 ASP A C 1
ATOM 769 O O . ASP A 1 96 ? -1.738 -9.154 6.486 1.00 92.12 96 ASP A O 1
ATOM 773 N N . ILE A 1 97 ? -0.286 -7.599 5.782 1.00 93.62 97 ILE A N 1
ATOM 774 C CA . ILE A 1 97 ? -0.117 -6.970 7.102 1.00 93.62 97 ILE A CA 1
ATOM 775 C C . ILE A 1 97 ? -1.416 -6.314 7.578 1.00 93.62 97 ILE A C 1
ATOM 777 O O . ILE A 1 97 ? -1.778 -6.453 8.748 1.00 93.62 97 ILE A O 1
ATOM 781 N N . VAL A 1 98 ? -2.107 -5.584 6.699 1.00 94.44 98 VAL A N 1
ATOM 782 C CA . VAL A 1 98 ? -3.366 -4.913 7.049 1.00 94.44 98 VAL A CA 1
ATOM 783 C C . VAL A 1 98 ? -4.442 -5.947 7.375 1.00 94.44 98 VAL A C 1
ATOM 785 O O . VAL A 1 98 ? -5.080 -5.831 8.417 1.00 94.44 98 VAL A O 1
ATOM 788 N N . GLU A 1 99 ? -4.604 -6.983 6.550 1.00 94.75 99 GLU A N 1
ATOM 789 C CA . GLU A 1 99 ? -5.577 -8.061 6.778 1.00 94.75 99 GLU A CA 1
ATOM 790 C C . GLU A 1 99 ? -5.288 -8.827 8.074 1.00 94.75 99 GLU A C 1
ATOM 792 O O . GLU A 1 99 ? -6.199 -9.061 8.871 1.00 94.75 99 GLU A O 1
ATOM 797 N N . TYR A 1 100 ? -4.016 -9.138 8.340 1.00 95.19 100 TYR A N 1
ATOM 798 C CA . TYR A 1 100 ? -3.600 -9.737 9.605 1.00 95.19 100 TYR A CA 1
ATOM 799 C C . TYR A 1 100 ? -3.962 -8.848 10.801 1.00 95.19 100 TYR A C 1
ATOM 801 O O . TYR A 1 100 ? -4.573 -9.316 11.763 1.00 95.19 100 TYR A O 1
ATOM 809 N N . CYS A 1 101 ? -3.629 -7.555 10.749 1.00 95.50 101 CYS A N 1
ATOM 810 C CA . CYS A 1 101 ? -3.922 -6.656 11.857 1.00 95.50 101 CYS A CA 1
ATOM 811 C C . CYS A 1 101 ? -5.417 -6.409 12.054 1.00 95.50 101 CYS A C 1
ATOM 813 O O . CYS A 1 101 ? -5.838 -6.304 13.205 1.00 95.50 101 CYS A O 1
ATOM 815 N N . VAL A 1 102 ? -6.212 -6.374 10.980 1.00 96.12 102 VAL A N 1
ATOM 816 C CA . VAL A 1 102 ? -7.681 -6.357 11.048 1.00 96.12 102 VAL A CA 1
ATOM 817 C C . VAL A 1 102 ? -8.193 -7.576 11.817 1.00 96.12 102 VAL A C 1
ATOM 819 O O . VAL A 1 102 ? -8.957 -7.411 12.766 1.00 96.12 102 VAL A O 1
ATOM 822 N N . ALA A 1 103 ? -7.729 -8.782 11.475 1.00 95.88 103 ALA A N 1
ATOM 823 C CA . ALA A 1 103 ? -8.147 -10.004 12.160 1.00 95.88 103 ALA A CA 1
ATOM 824 C C . ALA A 1 103 ? -7.780 -9.991 13.656 1.00 95.88 103 ALA A C 1
ATOM 826 O O . ALA A 1 103 ? -8.608 -10.334 14.499 1.00 95.88 103 ALA A O 1
ATOM 827 N N . VAL A 1 104 ? -6.568 -9.535 13.998 1.00 95.56 104 VAL A N 1
ATOM 828 C CA . VAL A 1 104 ? -6.101 -9.438 15.393 1.00 95.56 104 VAL A CA 1
ATOM 829 C C . VAL A 1 104 ? -6.958 -8.476 16.217 1.00 95.56 104 VAL A C 1
ATOM 831 O O . VAL A 1 104 ? -7.351 -8.805 17.339 1.00 95.56 104 VAL A O 1
ATOM 834 N N . VAL A 1 105 ? -7.242 -7.274 15.702 1.00 95.06 105 VAL A N 1
ATOM 835 C CA . VAL A 1 105 ? -8.029 -6.294 16.469 1.00 95.06 105 VAL A CA 1
ATOM 836 C C . VAL A 1 105 ? -9.504 -6.661 16.551 1.00 95.06 105 VAL A C 1
ATOM 838 O O . VAL A 1 105 ? -10.120 -6.371 17.574 1.00 95.06 105 VAL A O 1
ATOM 841 N N . ASP A 1 106 ? -10.049 -7.336 15.537 1.00 95.44 106 ASP A N 1
ATOM 842 C CA . ASP A 1 106 ? -11.417 -7.857 15.563 1.00 95.44 106 ASP A CA 1
ATOM 843 C C . ASP A 1 106 ? -11.555 -8.938 16.642 1.00 95.44 106 ASP A C 1
ATOM 845 O O . ASP A 1 106 ? -12.397 -8.807 17.532 1.00 95.44 106 ASP A O 1
ATOM 849 N N . GLN A 1 107 ? -10.650 -9.924 16.653 1.00 94.81 107 GLN A N 1
ATOM 850 C CA . GLN A 1 107 ? -10.627 -10.965 17.682 1.00 94.81 107 GLN A CA 1
ATOM 851 C C . GLN A 1 107 ? -10.486 -10.369 19.092 1.00 94.81 107 GLN A C 1
ATOM 853 O O . GLN A 1 107 ? -11.250 -10.708 19.995 1.00 94.81 107 GLN A O 1
ATOM 858 N N . SER A 1 108 ? -9.542 -9.444 19.287 1.00 92.06 108 SER A N 1
ATOM 859 C CA . SER A 1 108 ? -9.309 -8.827 20.599 1.00 92.06 108 SER A CA 1
ATOM 860 C C . SER A 1 108 ? -10.523 -8.054 21.116 1.00 92.06 108 SER A C 1
ATOM 862 O O . SER A 1 108 ? -10.792 -8.016 22.320 1.00 92.06 108 SER A O 1
ATOM 864 N N . LEU A 1 109 ? -11.257 -7.406 20.213 1.00 92.44 109 LEU A N 1
ATOM 865 C CA . LEU A 1 109 ? -12.430 -6.626 20.565 1.00 92.44 109 LEU A CA 1
ATOM 866 C C . LEU A 1 109 ? -13.620 -7.530 20.915 1.00 92.44 109 LEU A C 1
ATOM 868 O O . LEU A 1 109 ? -14.332 -7.240 21.880 1.00 92.44 109 LEU A O 1
ATOM 872 N N . ASP A 1 110 ? -13.788 -8.649 20.212 1.00 92.62 110 ASP A N 1
ATOM 873 C CA . ASP A 1 110 ? -14.817 -9.644 20.517 1.00 92.62 110 ASP A CA 1
ATOM 874 C C . ASP A 1 110 ? -14.565 -10.350 21.858 1.00 92.62 110 ASP A C 1
ATOM 876 O O . ASP A 1 110 ? -15.479 -10.447 22.681 1.00 92.62 110 ASP A O 1
ATOM 880 N N . GLU A 1 111 ? -13.320 -10.736 22.152 1.00 90.94 111 GLU A N 1
ATOM 881 C CA . GLU A 1 111 ? -12.927 -11.315 23.448 1.00 90.94 111 GLU A CA 1
ATOM 882 C C . GLU A 1 111 ? -13.210 -10.353 24.618 1.00 90.94 111 GLU A C 1
ATOM 884 O O . GLU A 1 111 ? -13.746 -10.745 25.663 1.00 90.94 111 GLU A O 1
ATOM 889 N N . LYS A 1 112 ? -12.907 -9.058 24.441 1.00 88.31 112 LYS A N 1
ATOM 890 C CA . LYS A 1 112 ? -13.191 -8.020 25.447 1.00 88.31 112 LYS A CA 1
ATOM 891 C C . LYS A 1 112 ? -14.689 -7.778 25.609 1.00 88.31 112 LYS A C 1
ATOM 893 O O . LYS A 1 112 ? -15.147 -7.596 26.737 1.00 88.31 112 LYS A O 1
ATOM 898 N N . ARG A 1 113 ? -15.467 -7.790 24.520 1.00 88.62 113 ARG A N 1
ATOM 899 C CA . ARG A 1 113 ? -16.934 -7.673 24.578 1.00 88.62 113 ARG A CA 1
ATOM 900 C C . ARG A 1 113 ? -17.550 -8.831 25.364 1.00 88.62 113 ARG A C 1
ATOM 902 O O . ARG A 1 113 ? -18.370 -8.576 26.243 1.00 88.62 113 ARG A O 1
ATOM 909 N N . GLN A 1 114 ? -17.119 -10.066 25.111 1.00 87.69 114 GLN A N 1
ATOM 910 C CA . GLN A 1 114 ? -17.592 -11.253 25.835 1.00 87.69 114 GLN A CA 1
ATOM 911 C C . GLN A 1 114 ? -17.230 -11.194 27.326 1.00 87.69 114 GLN A C 1
ATOM 913 O O . GLN A 1 114 ? -18.099 -11.363 28.180 1.00 87.69 114 GLN A O 1
ATOM 918 N N . SER A 1 115 ? -15.980 -10.845 27.646 1.00 83.94 115 SER A N 1
ATOM 919 C CA . SER A 1 115 ? -15.504 -10.723 29.034 1.00 83.94 115 SER A CA 1
ATOM 920 C C . SER A 1 115 ? -16.302 -9.695 29.847 1.00 83.94 115 SER A C 1
ATOM 922 O O . SER A 1 115 ? -16.525 -9.867 31.047 1.00 83.94 115 SER A O 1
ATOM 924 N N . LEU A 1 116 ? -16.760 -8.623 29.197 1.00 80.19 116 LEU A N 1
ATOM 925 C CA . LEU A 1 116 ? -17.541 -7.570 29.841 1.00 80.19 116 LEU A CA 1
ATOM 926 C C . LEU A 1 116 ? -19.022 -7.902 29.993 1.00 80.19 116 LEU A C 1
ATOM 928 O O . LEU A 1 116 ? -19.637 -7.411 30.932 1.00 80.19 116 LEU A O 1
ATOM 932 N N . GLN A 1 117 ? -19.581 -8.751 29.132 1.00 77.44 117 GLN A N 1
ATOM 933 C CA . GLN A 1 117 ? -20.928 -9.297 29.327 1.00 77.44 117 GLN A CA 1
ATOM 934 C C . GLN A 1 117 ? -20.979 -10.270 30.515 1.00 77.44 117 GLN A C 1
ATOM 936 O O . GLN A 1 117 ? -22.014 -10.387 31.162 1.00 77.44 117 GLN A O 1
ATOM 941 N N . SER A 1 118 ? -19.859 -10.930 30.833 1.00 74.25 118 SER A N 1
ATOM 942 C CA . SER A 1 118 ? -19.729 -11.802 32.009 1.00 74.25 118 SER A CA 1
ATOM 943 C C . SER A 1 118 ? -19.342 -11.080 33.308 1.00 74.25 118 SER A C 1
ATOM 945 O O . SER A 1 118 ? -19.393 -11.684 34.378 1.00 74.25 118 SER A O 1
ATOM 947 N N . ALA A 1 119 ? -18.934 -9.808 33.242 1.00 65.31 119 ALA A N 1
ATOM 948 C CA . ALA A 1 119 ? -18.557 -9.025 34.416 1.00 65.31 119 ALA A CA 1
ATOM 949 C C . ALA A 1 119 ? -19.812 -8.403 35.054 1.00 65.31 119 ALA A C 1
ATOM 951 O O . ALA A 1 119 ? -20.575 -7.728 34.373 1.00 65.31 119 ALA A O 1
ATOM 952 N N . GLY A 1 120 ? -20.031 -8.661 36.348 1.00 69.44 120 GLY A N 1
ATOM 953 C CA . GLY A 1 120 ? -21.255 -8.312 37.084 1.00 69.44 120 GLY A CA 1
ATOM 954 C C . GLY A 1 120 ? -21.592 -6.813 37.216 1.00 69.44 120 GLY A C 1
ATOM 955 O O . GLY A 1 120 ? -21.100 -5.947 36.496 1.00 69.44 120 GLY A O 1
ATOM 956 N N . ASP A 1 121 ? -22.465 -6.493 38.172 1.00 72.88 121 ASP A N 1
ATOM 957 C CA . ASP A 1 121 ? -23.287 -5.270 38.148 1.00 72.88 121 ASP A CA 1
ATOM 958 C C . ASP A 1 121 ? -22.666 -4.004 38.792 1.00 72.88 121 ASP A C 1
ATOM 960 O O . ASP A 1 121 ? -23.372 -3.066 39.161 1.00 72.88 121 ASP A O 1
ATOM 964 N N . ASP A 1 122 ? -21.337 -3.936 38.947 1.00 81.50 122 ASP A N 1
ATOM 965 C CA . ASP A 1 122 ? -20.686 -2.730 39.489 1.00 81.50 122 ASP A CA 1
ATOM 966 C C . ASP A 1 122 ? -20.654 -1.594 38.448 1.00 81.50 122 ASP A C 1
ATOM 968 O O . ASP A 1 122 ? -19.869 -1.593 37.495 1.00 81.50 122 ASP A O 1
ATOM 972 N N . ALA A 1 123 ? -21.475 -0.566 38.673 1.00 81.56 123 ALA A N 1
ATOM 973 C CA . ALA A 1 123 ? -21.606 0.608 37.812 1.00 81.56 123 ALA A CA 1
ATOM 974 C C . ALA A 1 123 ? -20.303 1.419 37.628 1.00 81.56 123 ALA A C 1
ATOM 976 O O . ALA A 1 123 ? -20.151 2.142 36.633 1.00 81.56 123 ALA A O 1
ATOM 977 N N . SER A 1 124 ? -19.356 1.358 38.573 1.00 82.88 124 SER A N 1
ATOM 978 C CA . SER A 1 124 ? -18.044 2.004 38.423 1.00 82.88 124 SER A CA 1
ATOM 979 C C . SER A 1 124 ? -17.147 1.206 37.472 1.00 82.88 124 SER A C 1
ATOM 981 O O . SER A 1 124 ? -16.613 1.755 36.499 1.00 82.88 124 SER A O 1
ATOM 983 N N . ALA A 1 125 ? -17.063 -0.111 37.684 1.00 81.25 125 ALA A N 1
ATOM 984 C CA . ALA A 1 125 ? -16.334 -1.028 36.816 1.00 81.25 125 ALA A CA 1
ATOM 985 C C . ALA A 1 125 ? -16.890 -1.037 35.381 1.00 81.25 125 ALA A C 1
ATOM 987 O O . ALA A 1 125 ? -16.115 -0.950 34.425 1.00 81.25 125 ALA A O 1
ATOM 988 N N . GLN A 1 126 ? -18.217 -1.029 35.214 1.00 81.25 126 GLN A N 1
ATOM 989 C CA . GLN A 1 126 ? -18.874 -0.978 33.903 1.00 81.25 126 GLN A CA 1
ATOM 990 C C . GLN A 1 126 ? -18.530 0.294 33.114 1.00 81.25 126 GLN A C 1
ATOM 992 O O . GLN A 1 126 ? -18.320 0.238 31.900 1.00 81.25 126 GLN A O 1
ATOM 997 N N . ARG A 1 127 ? -18.434 1.458 33.772 1.00 85.12 127 ARG A N 1
ATOM 998 C CA . ARG A 1 127 ? -18.036 2.709 33.100 1.00 85.12 127 ARG A CA 1
ATOM 999 C C . ARG A 1 127 ? -16.594 2.653 32.603 1.00 85.12 127 ARG A C 1
ATOM 1001 O O . ARG A 1 127 ? -16.334 3.008 31.453 1.00 85.12 127 ARG A O 1
ATOM 1008 N N . LYS A 1 128 ? -15.668 2.161 33.432 1.00 85.25 128 LYS A N 1
ATOM 1009 C CA . LYS A 1 128 ? -14.261 1.982 33.041 1.00 85.25 128 LYS A CA 1
ATOM 1010 C C . LYS A 1 128 ? -14.125 0.990 31.881 1.00 85.25 128 LYS A C 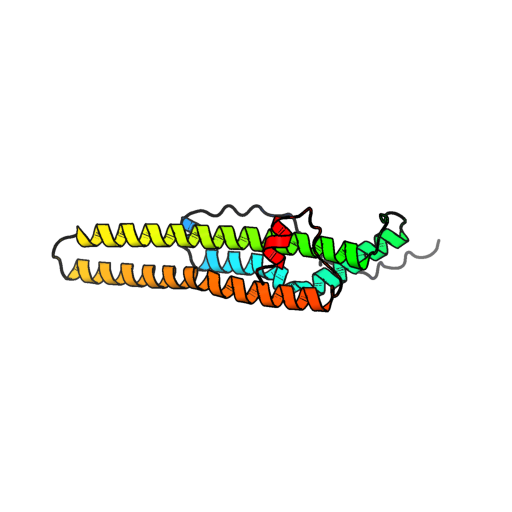1
ATOM 1012 O O . LYS A 1 128 ? -13.414 1.265 30.917 1.00 85.25 128 LYS A O 1
ATOM 1017 N N . ALA A 1 129 ? -14.853 -0.119 31.950 1.00 83.44 129 ALA A N 1
ATOM 1018 C CA . ALA A 1 129 ? -14.926 -1.130 30.904 1.00 83.44 129 ALA A CA 1
ATOM 1019 C C . ALA A 1 129 ? -15.411 -0.569 29.559 1.00 83.44 129 ALA A C 1
ATOM 1021 O O . ALA A 1 129 ? -14.766 -0.782 28.533 1.00 83.44 129 ALA A O 1
ATOM 1022 N N . LYS A 1 130 ? -16.501 0.208 29.563 1.00 85.19 130 LYS A N 1
ATOM 1023 C CA . LYS A 1 130 ? -17.014 0.883 28.359 1.00 85.19 130 LYS A CA 1
ATOM 1024 C C . LYS A 1 130 ? -15.993 1.849 27.755 1.00 85.19 130 LYS A C 1
ATOM 1026 O O . LYS A 1 130 ? -15.849 1.883 26.538 1.00 85.19 130 LYS A O 1
ATOM 1031 N N . GLY A 1 131 ? -15.253 2.590 28.583 1.00 87.81 131 GLY A N 1
ATOM 1032 C CA . GLY A 1 131 ? -14.183 3.476 28.109 1.00 87.81 131 GLY A CA 1
ATOM 1033 C C . GLY A 1 131 ? -13.054 2.723 27.398 1.00 87.81 131 GLY A C 1
ATOM 1034 O O . GLY A 1 131 ? -12.593 3.153 26.342 1.00 87.81 131 GLY A O 1
ATOM 1035 N N . ILE A 1 132 ? -12.650 1.568 27.937 1.00 86.94 132 ILE A N 1
ATOM 1036 C CA . ILE A 1 132 ? -11.646 0.697 27.307 1.00 86.94 132 ILE A CA 1
ATOM 1037 C C . ILE A 1 132 ? -12.174 0.132 25.981 1.00 86.94 132 ILE A C 1
ATOM 1039 O O . ILE A 1 132 ? -11.452 0.167 24.988 1.00 86.94 132 ILE A O 1
ATOM 1043 N N . LEU A 1 133 ? -13.427 -0.337 25.936 1.00 89.25 133 LEU A N 1
ATOM 1044 C CA . LEU A 1 133 ? -14.042 -0.823 24.695 1.00 89.25 133 LEU A CA 1
ATOM 1045 C C . LEU A 1 133 ? -14.090 0.252 23.614 1.00 89.25 133 LEU A C 1
ATOM 1047 O O . LEU A 1 133 ? -13.715 -0.020 22.479 1.00 89.25 133 LEU A O 1
ATOM 1051 N N . TYR A 1 134 ? -14.506 1.468 23.968 1.00 91.12 134 TYR A N 1
ATOM 1052 C CA . TYR A 1 134 ? -14.550 2.578 23.023 1.00 91.12 134 TYR A CA 1
ATOM 1053 C C . TYR A 1 134 ? -13.159 2.888 22.459 1.00 91.12 134 TYR A C 1
ATOM 1055 O O . TYR A 1 134 ? -13.002 3.072 21.254 1.00 91.12 134 TYR A O 1
ATOM 1063 N N . ALA A 1 135 ? -12.131 2.897 23.315 1.00 90.88 135 ALA A N 1
ATOM 1064 C CA . ALA A 1 135 ? -10.760 3.093 22.865 1.00 90.88 135 ALA A CA 1
ATOM 1065 C C . ALA A 1 135 ? -10.335 2.010 21.860 1.00 90.88 135 ALA A C 1
ATOM 1067 O O . ALA A 1 135 ? -9.789 2.353 20.816 1.00 90.88 135 ALA A O 1
ATOM 1068 N N . GLU A 1 136 ? -10.618 0.732 22.134 1.00 90.75 136 GLU A N 1
ATOM 1069 C CA . GLU A 1 136 ? -10.325 -0.379 21.214 1.00 90.75 136 GLU A CA 1
ATOM 1070 C C . GLU A 1 136 ? -11.129 -0.304 19.909 1.00 90.75 136 GLU A C 1
ATOM 1072 O O . GLU A 1 136 ? -10.584 -0.567 18.841 1.00 90.75 136 GLU A O 1
ATOM 1077 N N . GLU A 1 137 ? -12.388 0.126 19.955 1.00 92.94 137 GLU A N 1
ATOM 1078 C CA . GLU A 1 137 ? -13.224 0.302 18.764 1.00 92.94 137 GLU A CA 1
ATOM 1079 C C . GLU A 1 137 ? -12.696 1.418 17.858 1.00 92.94 137 GLU A C 1
ATOM 1081 O O . GLU A 1 137 ? -12.636 1.267 16.637 1.00 92.94 137 GLU A O 1
ATOM 1086 N N . VAL A 1 138 ? -12.200 2.510 18.447 1.00 94.00 138 VAL A N 1
ATOM 1087 C CA . VAL A 1 138 ? -11.482 3.547 17.699 1.00 94.00 138 VAL A CA 1
ATOM 1088 C C . VAL A 1 138 ? -10.225 2.971 17.041 1.00 94.00 138 VAL A C 1
ATOM 1090 O O . VAL A 1 138 ? -9.948 3.307 15.888 1.00 94.00 138 VAL A O 1
ATOM 1093 N N . LYS A 1 139 ? -9.477 2.090 17.724 1.00 92.81 139 LYS A N 1
ATOM 1094 C CA . LYS A 1 139 ? -8.300 1.441 17.121 1.00 92.81 139 LYS A CA 1
ATOM 1095 C C . LYS A 1 139 ? -8.681 0.556 15.945 1.00 92.81 139 LYS A C 1
ATOM 1097 O O . LYS A 1 139 ? -8.093 0.687 14.874 1.00 92.81 139 LYS A O 1
ATOM 1102 N N . ARG A 1 140 ? -9.697 -0.286 16.136 1.00 94.44 140 ARG A N 1
ATOM 1103 C CA . ARG A 1 140 ? -10.267 -1.143 15.097 1.00 94.44 140 ARG A CA 1
ATOM 1104 C C . ARG A 1 140 ? -10.623 -0.320 13.867 1.00 94.44 140 ARG A C 1
ATOM 1106 O O . ARG A 1 140 ? -10.142 -0.611 12.779 1.00 94.44 140 ARG A O 1
ATOM 1113 N N . ASN A 1 141 ? -11.391 0.749 14.047 1.00 95.31 141 ASN A N 1
ATOM 1114 C CA . ASN A 1 141 ? -11.814 1.602 12.941 1.00 95.31 141 ASN A CA 1
ATOM 1115 C C . ASN A 1 141 ? -10.619 2.227 12.207 1.00 95.31 141 ASN A C 1
ATOM 1117 O O . ASN A 1 141 ? -10.625 2.294 10.982 1.00 95.31 141 ASN A O 1
ATOM 1121 N N . GLN A 1 142 ? -9.567 2.640 12.922 1.00 95.12 142 GLN A N 1
ATOM 1122 C CA . GLN A 1 142 ? -8.355 3.165 12.283 1.00 95.12 142 GLN A CA 1
ATOM 1123 C C . GLN A 1 142 ? -7.643 2.127 11.409 1.00 95.12 142 GLN A C 1
ATOM 1125 O O . GLN A 1 142 ? -7.192 2.480 10.323 1.00 95.12 142 GLN A O 1
ATOM 1130 N N . ILE A 1 143 ? -7.556 0.872 11.854 1.00 95.44 143 ILE A N 1
ATOM 1131 C CA . ILE A 1 143 ? -6.921 -0.204 11.079 1.00 95.44 143 ILE A CA 1
ATOM 1132 C C . ILE A 1 143 ? -7.820 -0.641 9.917 1.00 95.44 143 ILE A C 1
ATOM 1134 O O . ILE A 1 143 ? -7.330 -0.836 8.815 1.00 95.44 143 ILE A O 1
ATOM 1138 N N . HIS A 1 144 ? -9.139 -0.716 10.104 1.00 95.56 144 HIS A N 1
ATOM 1139 C CA . HIS A 1 144 ? -10.077 -1.010 9.010 1.00 95.56 144 HIS A CA 1
ATOM 1140 C C . HIS A 1 144 ? -10.037 0.057 7.915 1.00 95.56 144 HIS A C 1
ATOM 1142 O O . HIS A 1 144 ? -10.030 -0.268 6.729 1.00 95.56 144 HIS A O 1
ATOM 1148 N N . ASN A 1 145 ? -9.937 1.333 8.298 1.00 96.12 145 ASN A N 1
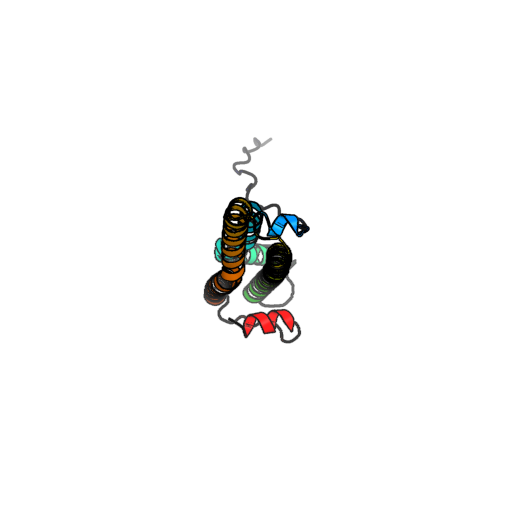ATOM 1149 C CA . ASN A 1 145 ? -9.788 2.431 7.345 1.00 96.12 145 ASN A CA 1
ATOM 1150 C C . ASN A 1 145 ? -8.514 2.303 6.495 1.00 96.12 145 ASN A C 1
ATOM 1152 O O . ASN A 1 145 ? -8.474 2.829 5.382 1.00 96.12 145 ASN A O 1
ATOM 1156 N N . GLU A 1 146 ? -7.495 1.583 6.972 1.00 95.44 146 GLU A N 1
ATOM 1157 C CA . GLU A 1 146 ? -6.270 1.339 6.214 1.00 95.44 146 GLU A CA 1
ATOM 1158 C C . GLU A 1 146 ? -6.531 0.547 4.925 1.00 95.44 146 GLU A C 1
ATOM 1160 O O . GLU A 1 146 ? -5.862 0.795 3.931 1.00 95.44 146 GLU A O 1
ATOM 1165 N N . LEU A 1 147 ? -7.555 -0.315 4.869 1.00 93.62 147 LEU A N 1
ATOM 1166 C CA . LEU A 1 147 ? -7.939 -1.019 3.633 1.00 93.62 147 LEU A CA 1
ATOM 1167 C C . LEU A 1 147 ? -8.381 -0.046 2.524 1.00 93.62 147 LEU A C 1
ATOM 1169 O O . LEU A 1 147 ? -8.071 -0.227 1.340 1.00 93.62 147 LEU A O 1
ATOM 1173 N N . ALA A 1 148 ? -9.097 1.015 2.905 1.00 94.56 148 ALA A N 1
ATOM 1174 C CA . ALA A 1 148 ? -9.509 2.061 1.975 1.00 94.56 148 ALA A CA 1
ATOM 1175 C C . ALA A 1 148 ? -8.313 2.928 1.557 1.00 94.56 148 ALA A C 1
ATOM 1177 O O . ALA A 1 148 ? -8.140 3.210 0.369 1.00 94.56 148 ALA A O 1
ATOM 1178 N N . VAL A 1 149 ? -7.459 3.305 2.516 1.00 94.69 149 VAL A N 1
ATOM 1179 C CA . VAL A 1 149 ? -6.220 4.049 2.241 1.00 94.69 149 VAL A CA 1
ATOM 1180 C C . VAL A 1 149 ? -5.319 3.265 1.287 1.00 94.69 149 VAL A C 1
ATOM 1182 O O . VAL A 1 149 ? -4.807 3.839 0.327 1.00 94.69 149 VAL A O 1
ATOM 1185 N N . GLU A 1 150 ? -5.198 1.954 1.484 1.00 92.94 150 GLU A N 1
ATOM 1186 C CA 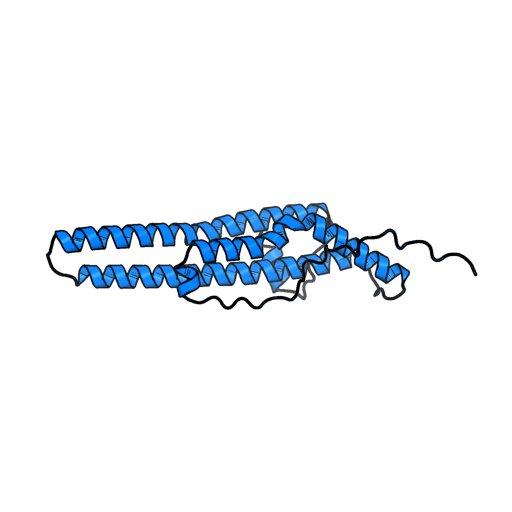. GLU A 1 150 ? -4.409 1.074 0.629 1.00 92.94 150 GLU A CA 1
ATOM 1187 C C . GLU A 1 150 ? -4.875 1.116 -0.822 1.00 92.94 150 GLU A C 1
ATOM 1189 O O . GLU A 1 150 ? -4.074 1.257 -1.747 1.00 92.94 150 GLU A O 1
ATOM 1194 N N . THR A 1 151 ? -6.189 1.058 -1.022 1.00 92.50 151 THR A N 1
ATOM 1195 C CA . THR A 1 151 ? -6.792 1.127 -2.354 1.00 92.50 151 THR A CA 1
ATOM 1196 C C . THR A 1 151 ? -6.474 2.460 -3.040 1.00 92.50 151 THR A C 1
ATOM 1198 O O . THR A 1 151 ? -6.099 2.481 -4.214 1.00 92.50 151 THR A O 1
ATOM 1201 N N . ILE A 1 152 ? -6.555 3.577 -2.307 1.00 93.94 152 ILE A N 1
ATOM 1202 C CA . ILE A 1 152 ? -6.256 4.919 -2.832 1.00 93.94 152 ILE A CA 1
ATOM 1203 C C . ILE A 1 152 ? -4.776 5.045 -3.215 1.00 93.94 152 ILE A C 1
ATOM 1205 O O . ILE A 1 152 ? -4.452 5.522 -4.305 1.00 93.94 152 ILE A O 1
ATOM 1209 N N . ILE A 1 153 ? -3.872 4.620 -2.329 1.00 93.38 153 ILE A N 1
ATOM 1210 C CA . ILE A 1 153 ? -2.425 4.728 -2.554 1.00 93.38 153 ILE A CA 1
ATOM 1211 C C . ILE A 1 153 ? -2.005 3.853 -3.733 1.00 93.38 153 ILE A C 1
ATOM 1213 O O . ILE A 1 153 ? -1.279 4.327 -4.610 1.00 93.38 153 ILE A O 1
ATOM 1217 N N . ARG A 1 154 ? -2.512 2.617 -3.800 1.00 93.94 154 ARG A N 1
ATOM 1218 C CA . ARG A 1 154 ? -2.266 1.703 -4.920 1.00 93.94 154 ARG A CA 1
ATOM 1219 C C . ARG A 1 154 ? -2.688 2.320 -6.248 1.00 93.94 154 ARG A C 1
ATOM 1221 O O . ARG A 1 154 ? -1.897 2.333 -7.188 1.00 93.94 154 ARG A O 1
ATOM 1228 N N . LYS A 1 155 ? -3.895 2.889 -6.315 1.00 94.62 155 LYS A N 1
ATOM 1229 C CA . LYS A 1 155 ? -4.397 3.546 -7.528 1.00 94.62 155 LYS A CA 1
ATOM 1230 C C . LYS A 1 155 ? -3.496 4.698 -7.973 1.00 94.62 155 LYS A C 1
ATOM 1232 O O . LYS A 1 155 ? -3.107 4.759 -9.135 1.00 94.62 155 LYS A O 1
ATOM 1237 N N . ARG A 1 156 ? -3.092 5.573 -7.047 1.00 94.94 156 ARG A N 1
ATOM 1238 C CA . ARG A 1 156 ? -2.189 6.696 -7.349 1.00 94.94 156 ARG A CA 1
ATOM 1239 C C . ARG A 1 156 ? -0.828 6.222 -7.867 1.00 94.94 156 ARG A C 1
ATOM 1241 O O . ARG A 1 156 ? -0.300 6.791 -8.823 1.00 94.94 156 ARG A O 1
ATOM 1248 N N . ALA A 1 157 ? -0.253 5.197 -7.240 1.00 94.75 157 ALA A N 1
ATOM 1249 C CA . ALA A 1 157 ? 1.014 4.615 -7.671 1.00 94.75 157 ALA A CA 1
ATOM 1250 C C . ALA A 1 157 ? 0.888 3.988 -9.068 1.00 94.75 157 ALA A C 1
ATOM 1252 O O . ALA A 1 157 ? 1.731 4.220 -9.932 1.00 94.75 157 ALA A O 1
ATOM 1253 N N . TYR A 1 158 ? -0.200 3.265 -9.326 1.00 95.25 158 TYR A N 1
ATOM 1254 C CA . TYR A 1 158 ? -0.498 2.698 -10.638 1.00 95.25 158 TYR A CA 1
ATOM 1255 C C . TYR A 1 158 ? -0.664 3.767 -11.730 1.00 95.25 158 TYR A C 1
ATOM 1257 O O . TYR A 1 158 ? -0.098 3.633 -12.814 1.00 95.25 158 TYR A O 1
ATOM 1265 N N . GLU A 1 159 ? -1.373 4.863 -11.460 1.00 95.12 159 GLU A N 1
ATOM 1266 C CA . GLU A 1 159 ? -1.528 5.971 -12.415 1.00 95.12 159 GLU A CA 1
ATOM 1267 C C . GLU A 1 159 ? -0.176 6.625 -12.756 1.00 95.12 159 GLU A C 1
ATOM 1269 O O . GLU A 1 159 ? 0.135 6.876 -13.928 1.00 95.12 159 GLU A O 1
ATOM 1274 N N . ALA A 1 160 ? 0.674 6.838 -11.745 1.00 95.00 160 ALA A N 1
ATOM 1275 C CA . ALA A 1 160 ? 2.033 7.334 -11.949 1.00 95.00 160 ALA A CA 1
ATOM 1276 C C . ALA A 1 160 ? 2.879 6.349 -12.777 1.00 95.00 160 ALA A C 1
ATOM 1278 O O . ALA A 1 160 ? 3.574 6.762 -13.709 1.00 95.00 160 ALA A O 1
ATOM 1279 N N . PHE A 1 161 ? 2.764 5.046 -12.501 1.00 95.81 161 PHE A N 1
ATOM 1280 C CA . PHE A 1 161 ? 3.410 3.996 -13.284 1.00 95.81 161 PHE A CA 1
ATOM 1281 C C . PHE A 1 161 ? 2.980 4.043 -14.756 1.00 95.81 161 PHE A C 1
ATOM 1283 O O . PHE A 1 161 ? 3.827 4.136 -15.646 1.00 95.81 161 PHE A O 1
ATOM 1290 N N . ARG A 1 162 ? 1.668 4.049 -15.027 1.00 94.62 162 ARG A N 1
ATOM 1291 C CA . ARG A 1 162 ? 1.091 4.053 -16.385 1.00 94.62 162 ARG A CA 1
ATOM 1292 C C . ARG A 1 162 ? 1.495 5.278 -17.199 1.00 94.62 162 ARG A C 1
ATOM 1294 O O . ARG A 1 162 ? 1.649 5.170 -18.413 1.00 94.62 162 ARG A O 1
ATOM 1301 N N . THR A 1 163 ? 1.713 6.419 -16.546 1.00 93.81 163 THR A N 1
ATOM 1302 C CA . THR A 1 163 ? 2.182 7.644 -17.212 1.00 93.81 163 THR A CA 1
ATOM 1303 C C . THR A 1 163 ? 3.568 7.457 -17.840 1.00 93.81 163 THR A C 1
ATOM 1305 O O . THR A 1 163 ? 3.824 7.973 -18.927 1.00 93.81 163 THR A O 1
ATOM 1308 N N . ARG A 1 164 ? 4.462 6.695 -17.193 1.00 91.12 164 ARG A N 1
ATOM 1309 C CA . ARG A 1 164 ? 5.817 6.424 -17.705 1.00 91.12 164 ARG A CA 1
ATOM 1310 C C . ARG A 1 164 ? 5.894 5.151 -18.548 1.00 91.12 164 ARG A C 1
ATOM 1312 O O . ARG A 1 164 ? 6.624 5.129 -19.532 1.00 91.12 164 ARG A O 1
ATOM 1319 N N . CYS A 1 165 ? 5.130 4.131 -18.173 1.00 93.88 165 CYS A N 1
ATOM 1320 C CA . CYS A 1 165 ? 5.116 2.792 -18.758 1.00 93.88 165 CYS A CA 1
ATOM 1321 C C . CYS A 1 165 ? 3.832 2.561 -19.574 1.00 93.88 165 CYS A C 1
ATOM 1323 O O . CYS A 1 165 ? 3.055 1.645 -19.303 1.00 93.88 165 CYS A O 1
ATOM 1325 N N . ARG A 1 166 ? 3.572 3.426 -20.565 1.00 91.31 166 ARG A N 1
ATOM 1326 C CA . ARG A 1 166 ? 2.282 3.495 -21.282 1.00 91.31 166 ARG A CA 1
ATOM 1327 C C . ARG A 1 166 ? 1.904 2.210 -22.025 1.00 91.31 166 ARG A C 1
ATOM 1329 O O . ARG A 1 166 ? 0.727 1.849 -22.054 1.00 91.31 166 ARG A O 1
ATOM 1336 N N . TYR A 1 167 ? 2.891 1.554 -22.627 1.00 90.19 167 TYR A N 1
ATOM 1337 C CA . TYR A 1 167 ? 2.710 0.345 -23.441 1.00 90.19 167 TYR A CA 1
ATOM 1338 C C . TYR A 1 167 ? 3.080 -0.939 -22.701 1.00 90.19 167 TYR A C 1
ATOM 1340 O O . TYR A 1 167 ? 3.005 -2.016 -23.276 1.00 90.19 167 TYR A O 1
ATOM 1348 N N . PHE A 1 168 ? 3.487 -0.826 -21.436 1.00 92.12 168 PHE A N 1
ATOM 1349 C CA . PHE A 1 168 ? 3.796 -1.992 -20.633 1.00 92.12 168 PHE A CA 1
ATOM 1350 C C . PHE A 1 168 ? 2.512 -2.736 -20.271 1.00 92.12 168 PHE A C 1
ATOM 1352 O O . PHE A 1 168 ? 1.548 -2.126 -19.796 1.00 92.12 168 PHE A O 1
ATOM 1359 N N . GLU A 1 169 ? 2.564 -4.056 -20.407 1.00 90.25 169 GLU A N 1
ATOM 1360 C CA . GLU A 1 169 ? 1.608 -4.977 -19.816 1.00 90.25 169 GLU A CA 1
ATOM 1361 C C . GLU A 1 169 ? 2.354 -6.091 -19.073 1.00 90.25 169 GLU A C 1
ATOM 1363 O O . GLU A 1 169 ? 3.356 -6.604 -19.579 1.00 90.25 169 GLU A O 1
ATOM 1368 N N . PRO A 1 170 ? 1.888 -6.499 -17.881 1.00 88.88 170 PRO A N 1
ATOM 1369 C CA . PRO A 1 170 ? 2.513 -7.601 -17.171 1.00 88.88 170 PRO A CA 1
ATOM 1370 C C . PRO A 1 170 ? 2.390 -8.906 -17.970 1.00 88.88 170 PRO A C 1
ATOM 1372 O O . PRO A 1 170 ? 1.304 -9.184 -18.499 1.00 88.88 170 PRO A O 1
ATOM 1375 N N . PRO A 1 171 ? 3.460 -9.727 -18.022 1.00 85.56 171 PRO A N 1
ATOM 1376 C CA . PRO A 1 171 ? 3.442 -11.012 -18.711 1.00 85.56 171 PRO A CA 1
ATOM 1377 C C . PRO A 1 171 ? 2.324 -11.919 -18.194 1.00 85.56 171 PRO A C 1
ATOM 1379 O O . PRO A 1 171 ? 2.099 -12.011 -16.988 1.00 85.56 171 PRO A O 1
ATOM 1382 N N . THR A 1 172 ? 1.680 -12.668 -19.090 1.00 83.62 172 THR A N 1
ATOM 1383 C CA . THR A 1 172 ? 0.604 -13.615 -18.734 1.00 83.62 172 THR A CA 1
ATOM 1384 C C . THR A 1 172 ? 1.065 -14.743 -17.810 1.00 83.62 172 THR A C 1
ATOM 1386 O O . THR A 1 172 ? 0.247 -15.351 -17.125 1.00 83.62 172 THR A O 1
ATOM 1389 N N . SER A 1 173 ? 2.372 -15.011 -17.761 1.00 86.88 173 SER A N 1
ATOM 1390 C CA . SER A 1 173 ? 2.978 -15.970 -16.837 1.00 86.88 173 SER A CA 1
ATOM 1391 C C . SER A 1 173 ? 2.937 -15.515 -15.376 1.00 86.88 173 SER A C 1
ATOM 1393 O O . SER A 1 173 ? 2.997 -16.355 -14.483 1.00 86.88 173 SER A O 1
ATOM 1395 N N . ASP A 1 174 ? 2.862 -14.206 -15.118 1.00 84.75 174 ASP A N 1
ATOM 1396 C CA . ASP A 1 174 ? 2.824 -13.648 -13.766 1.00 84.75 174 ASP A CA 1
ATOM 1397 C C . ASP A 1 174 ? 1.372 -13.391 -13.341 1.00 84.75 174 ASP A C 1
ATOM 1399 O O . ASP A 1 174 ? 0.835 -12.284 -13.427 1.00 84.75 174 ASP A O 1
ATOM 1403 N N . VAL A 1 175 ? 0.711 -14.472 -12.920 1.00 86.94 175 VAL A N 1
ATOM 1404 C CA . VAL A 1 175 ? -0.713 -14.470 -12.552 1.00 86.94 175 VAL A CA 1
ATOM 1405 C C . VAL A 1 175 ? -0.994 -13.509 -11.399 1.00 86.94 175 VAL A C 1
ATOM 1407 O O . VAL A 1 175 ? -2.033 -12.852 -11.381 1.00 86.94 175 VAL A O 1
ATOM 1410 N N . GLU A 1 176 ? -0.089 -13.420 -10.424 1.00 84.31 176 GLU A N 1
ATOM 1411 C CA . GLU A 1 176 ? -0.257 -12.527 -9.281 1.00 84.31 176 GLU A CA 1
ATOM 1412 C C . GLU A 1 176 ? -0.159 -11.069 -9.722 1.00 84.31 176 GLU A C 1
ATOM 1414 O O . GLU A 1 176 ? -1.077 -10.287 -9.473 1.00 84.31 176 GLU A O 1
ATOM 1419 N N . ALA A 1 177 ? 0.893 -10.714 -10.458 1.00 85.50 177 ALA A N 1
ATOM 1420 C CA . ALA A 1 177 ? 1.053 -9.367 -10.977 1.00 85.50 177 ALA A CA 1
ATOM 1421 C C . ALA A 1 177 ? -0.097 -8.961 -11.908 1.00 85.50 177 ALA A C 1
ATOM 1423 O O . ALA A 1 177 ? -0.500 -7.798 -11.911 1.00 85.50 177 ALA A O 1
ATOM 1424 N N . ARG A 1 178 ? -0.677 -9.912 -12.652 1.00 87.25 178 ARG A N 1
ATOM 1425 C CA . ARG A 1 178 ? -1.861 -9.657 -13.479 1.00 87.25 178 ARG A CA 1
ATOM 1426 C C . ARG A 1 178 ? -3.122 -9.417 -12.647 1.00 87.25 178 ARG A C 1
ATOM 1428 O O . ARG A 1 178 ? -3.848 -8.475 -12.932 1.00 87.25 178 ARG A O 1
ATOM 1435 N N . LYS A 1 179 ? -3.345 -10.170 -11.564 1.00 90.00 179 LYS A N 1
ATOM 1436 C CA . LYS A 1 179 ? -4.451 -9.885 -10.625 1.00 90.00 179 LYS A CA 1
ATOM 1437 C C . LYS A 1 179 ? -4.370 -8.463 -10.075 1.00 90.00 179 LYS A C 1
ATOM 1439 O O . LYS A 1 179 ? -5.388 -7.783 -9.965 1.00 90.00 179 LYS A O 1
ATOM 1444 N N . TRP A 1 180 ? -3.168 -8.003 -9.737 1.00 89.00 180 TRP A N 1
ATOM 1445 C CA . TRP A 1 180 ? -2.956 -6.626 -9.290 1.00 89.00 180 TRP A CA 1
ATOM 1446 C C . TRP A 1 180 ? -3.188 -5.605 -10.401 1.00 89.00 180 TRP A C 1
ATOM 1448 O O . TRP A 1 180 ? -3.729 -4.544 -10.128 1.00 89.00 180 TRP A O 1
ATOM 1458 N N . TRP A 1 181 ? -2.835 -5.930 -11.642 1.00 88.06 181 TRP A N 1
ATOM 1459 C CA . TRP A 1 181 ? -3.092 -5.081 -12.806 1.00 88.06 181 TRP A CA 1
ATOM 1460 C C . TRP A 1 181 ? -4.587 -4.885 -13.082 1.00 88.06 181 TRP A C 1
ATOM 1462 O O . TRP A 1 181 ? -5.024 -3.765 -13.327 1.00 88.06 181 TRP A O 1
ATOM 1472 N N . ASP A 1 182 ? -5.372 -5.958 -12.990 1.00 87.75 182 ASP A N 1
ATOM 1473 C CA . ASP A 1 182 ? -6.805 -5.945 -13.309 1.00 87.75 182 ASP A CA 1
ATOM 1474 C C . ASP A 1 182 ? -7.684 -5.415 -12.152 1.00 87.75 182 ASP A C 1
ATOM 1476 O O . ASP A 1 182 ? -8.885 -5.221 -12.324 1.00 87.75 182 ASP A O 1
ATOM 1480 N N . SER A 1 183 ? -7.109 -5.195 -10.962 1.00 83.44 183 SER A N 1
ATOM 1481 C CA . SER A 1 183 ? -7.828 -4.802 -9.732 1.00 83.44 183 SER A CA 1
ATOM 1482 C C . SER A 1 183 ? -7.614 -3.345 -9.298 1.00 83.44 183 SER A C 1
ATOM 1484 O O . SER A 1 183 ? -7.885 -2.994 -8.138 1.00 83.44 183 SER A O 1
ATOM 1486 N N . VAL A 1 184 ? -7.107 -2.496 -10.198 1.00 73.00 184 VAL A N 1
ATOM 1487 C CA . VAL A 1 184 ? -6.923 -1.049 -9.975 1.00 73.00 184 VAL A CA 1
ATOM 1488 C C . VAL A 1 184 ? -8.010 -0.228 -10.656 1.00 73.00 184 VAL A C 1
ATOM 1490 O O . VAL A 1 184 ? -8.309 -0.500 -11.836 1.00 73.00 184 VAL A O 1
#

Secondary structure (DSSP, 8-state):
--------------------------HHHHH-HHHHHHHHHHHHHHHHTHHHHHHHHHHHHHHHHHTT-PPSS-HHHHHHHHHHHHHHHHHHHHHHHHHHHHHHHHHHHHHHHHHHHSS-S-HHHHHHHHHHHHHHHHHHHHHHHHHHHHHHHHHHHHHHHHHH-TT----TT-HHHHHHHHT-